Protein AF-A0A0B5FJD7-F1 (afdb_monomer)

Organism: NCBI:txid483547

Secondary structure (DSSP, 8-state):
-THHHHHHHHHHHHHHHHHHHHTT--HHHHHHHHHHTTS--TT---S-----TTS----HHHHHHHHHHHTTT-EE-TTT--EE-PEEEE--HHHHHHHHHHHHHHHHS--GGG-EEHHHH-TT---GGGGGGGTTTSEEE--BTTBS--SSEEEE-HHHHHHHTTS--EESEEEEETTEEEEE-S-EE-HHHHHTTSS-HHHHTT---S----

Sequence (214 aa):
MERNQQQSVEELAERMRRFMQTRGWSKEQALQFLMGAGIATPGGELAPEYRCDRGESISVEQARSQLAAAMDRGTQCPCCDQFVKRYRRKLNSGLAALLVRVYSEVSVRDSEGGWLHIRDAVKDLTGTDYAILRHFGLLEPYQQGGRRGGAGLWRLTEKGTLFVEGKTSVPEAVYLLNNKVHGYSPQTISIQEALGNAFDWDELMGRSLLGKAC

Solvent-accessible surface area (backbone atoms only — not comparable to full-atom values): 12735 Å² total; per-residue (Å²): 126,69,70,67,61,56,53,55,52,54,54,52,52,52,52,50,51,54,54,34,60,77,68,72,51,51,75,67,54,50,51,52,50,36,39,75,70,69,76,47,61,98,79,75,69,70,74,81,80,70,77,22,89,80,80,58,87,65,53,71,67,57,47,50,53,54,44,68,77,34,20,74,83,45,38,63,36,85,55,75,62,48,80,40,54,41,43,80,46,66,63,40,33,68,58,43,50,50,51,43,39,45,50,52,53,50,73,72,43,94,40,81,90,48,57,37,52,49,65,78,65,34,79,85,59,92,63,79,62,67,68,53,39,40,80,77,49,29,33,44,72,42,69,56,94,90,38,96,66,36,90,54,31,32,28,71,32,71,62,24,52,37,24,68,73,60,75,40,68,44,56,39,25,40,30,32,42,95,91,37,82,77,48,64,44,92,52,66,36,40,46,66,68,28,24,48,92,83,50,60,66,48,59,71,70,67,67,67,80,79,82,85,77,128

Foldseek 3Di:
DVVVVVVVVVVVVVVLVVVCVVVVHDPVRSVVVCVVVVNDDPPPDDDPQLDAPPRDRDDPVRQVVVCVVCQCVWDQRRRDRDIHHWDKAFLALVLLLLLLLLVLVLVVDPDVVQKDQSCVSCVPDPDPCNVVVVQQVQKDQDDDPNDSDRPSIMGGDPVNNCQLVQNDWTARIFIDTPNHTPDGHPDIDGSCVRNDPVDDSCVSNVNPPDDPDD

Nearest PDB structures (foldseek):
  5x3t-assembly1_C  TM=4.225E-01  e=4.664E+00  Mycobacterium tuberculosis H37Rv
  4i98-assembly1_B  TM=3.063E-01  e=2.727E+00  Streptococcus pneumoniae P1031
  7kym-assembly1_B-2  TM=3.326E-01  e=2.894E+00  Bradyrhizobium japonicum

Structure (mmCIF, N/CA/C/O backbone):
data_AF-A0A0B5FJD7-F1
#
_entry.id   AF-A0A0B5FJD7-F1
#
loop_
_atom_site.group_PDB
_atom_site.id
_atom_site.type_symbol
_atom_site.label_atom_id
_atom_site.label_alt_id
_atom_site.label_comp_id
_atom_site.label_asym_id
_atom_site.label_entity_id
_atom_site.label_seq_id
_atom_site.pdbx_PDB_ins_code
_atom_site.Cartn_x
_atom_site.Cartn_y
_atom_site.Cartn_z
_atom_site.occupancy
_atom_site.B_iso_or_equiv
_atom_site.auth_seq_id
_atom_site.auth_comp_id
_atom_site.auth_asym_id
_atom_site.auth_atom_id
_atom_site.pdbx_PDB_model_num
ATOM 1 N N . MET A 1 1 ? -4.159 7.919 -34.624 1.00 48.31 1 MET A N 1
ATOM 2 C CA . MET A 1 1 ? -3.595 8.252 -33.295 1.00 48.31 1 MET A CA 1
ATOM 3 C C . MET A 1 1 ? -2.352 9.148 -33.373 1.00 48.31 1 MET A C 1
ATOM 5 O O . MET A 1 1 ? -1.983 9.700 -32.350 1.00 48.31 1 MET A O 1
ATOM 9 N N . GLU A 1 2 ? -1.775 9.403 -34.555 1.00 44.47 2 GLU A N 1
ATOM 10 C CA . GLU A 1 2 ? -0.570 10.246 -34.729 1.00 44.47 2 GLU A CA 1
ATOM 11 C C . GLU A 1 2 ? -0.798 11.757 -34.526 1.00 44.47 2 GLU A C 1
ATOM 13 O O . GLU A 1 2 ? 0.106 12.472 -34.109 1.00 44.47 2 GLU A O 1
ATOM 18 N N . ARG A 1 3 ? -2.028 12.259 -34.720 1.00 42.56 3 ARG A N 1
ATOM 19 C CA . ARG A 1 3 ? -2.333 13.701 -34.589 1.00 42.56 3 ARG A CA 1
ATOM 20 C C . ARG A 1 3 ? -2.134 14.259 -33.174 1.00 42.56 3 ARG A C 1
ATOM 22 O O . ARG A 1 3 ? -1.907 15.453 -33.032 1.00 42.56 3 ARG A O 1
ATOM 29 N N . ASN A 1 4 ? -2.192 13.409 -32.147 1.00 49.09 4 ASN A N 1
ATOM 30 C CA . ASN A 1 4 ? -2.149 13.848 -30.749 1.00 49.09 4 ASN A CA 1
ATOM 31 C C . ASN A 1 4 ? -0.713 14.124 -30.252 1.00 49.09 4 ASN A C 1
ATOM 33 O O . ASN A 1 4 ? -0.523 14.907 -29.330 1.00 49.09 4 ASN A O 1
ATOM 37 N N . GLN A 1 5 ? 0.306 13.515 -30.876 1.00 48.06 5 GLN A N 1
ATOM 38 C CA . GLN A 1 5 ? 1.716 13.811 -30.575 1.00 48.06 5 GLN A CA 1
ATOM 39 C C . GLN A 1 5 ? 2.219 15.050 -31.323 1.00 48.06 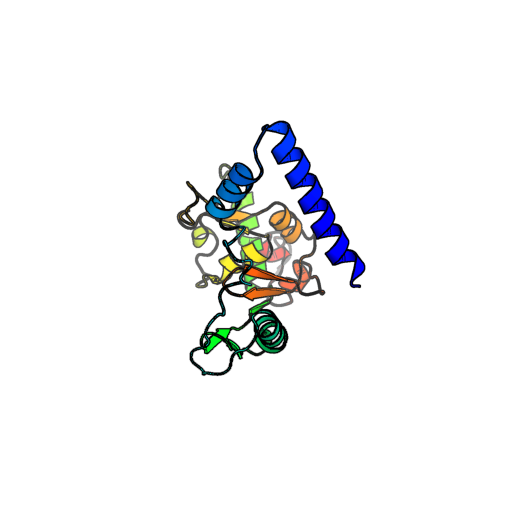5 GLN A C 1
ATOM 41 O O . GLN A 1 5 ? 2.996 15.818 -30.763 1.00 48.06 5 GLN A O 1
ATOM 46 N N . GLN A 1 6 ? 1.747 15.294 -32.552 1.00 49.12 6 GLN A N 1
ATOM 47 C CA . GLN A 1 6 ? 2.128 16.492 -33.312 1.00 49.12 6 GLN A CA 1
ATOM 48 C C . GLN A 1 6 ? 1.660 17.783 -32.615 1.00 49.12 6 GLN A C 1
ATOM 50 O O . GLN A 1 6 ? 2.428 18.737 -32.501 1.00 49.12 6 GLN A O 1
ATOM 55 N N . GLN A 1 7 ? 0.427 17.783 -32.087 1.00 54.25 7 GLN A N 1
ATOM 56 C CA . GLN A 1 7 ? -0.159 18.945 -31.408 1.00 54.25 7 GLN A CA 1
ATOM 57 C C . GLN A 1 7 ? 0.612 19.340 -30.138 1.00 54.25 7 GLN A C 1
ATOM 59 O O . GLN A 1 7 ? 0.810 20.528 -29.894 1.00 54.25 7 GLN A O 1
ATOM 64 N N . SER A 1 8 ? 1.153 18.379 -29.374 1.00 65.81 8 SER A N 1
ATOM 65 C CA . SER A 1 8 ? 1.900 18.711 -28.151 1.00 65.81 8 SER A CA 1
ATOM 66 C C . SER A 1 8 ? 3.254 19.368 -28.433 1.00 65.81 8 SER A C 1
ATOM 68 O O . SER A 1 8 ? 3.762 20.117 -27.601 1.00 65.81 8 SER A O 1
ATOM 70 N N . VAL A 1 9 ? 3.868 19.078 -29.585 1.00 64.00 9 VAL A N 1
ATOM 71 C CA . VAL A 1 9 ? 5.172 19.641 -29.970 1.00 64.00 9 VAL A CA 1
ATOM 72 C C . VAL A 1 9 ? 5.016 21.087 -30.442 1.00 64.00 9 VAL A C 1
ATOM 74 O O . VAL A 1 9 ? 5.799 21.948 -30.037 1.00 64.00 9 VAL A O 1
ATOM 77 N N . GLU A 1 10 ? 3.982 21.382 -31.233 1.00 65.75 10 GLU A N 1
ATOM 78 C CA . GLU A 1 10 ? 3.681 22.751 -31.671 1.00 65.75 10 GLU A CA 1
ATOM 79 C C . GLU A 1 10 ? 3.301 23.662 -30.498 1.00 65.75 10 GLU A C 1
ATOM 81 O O . GLU A 1 10 ? 3.800 24.786 -30.407 1.00 65.75 10 GLU A O 1
ATOM 86 N N . GLU A 1 11 ? 2.505 23.167 -29.547 1.00 73.31 11 GLU A N 1
ATOM 87 C CA . GLU A 1 11 ? 2.148 23.910 -28.333 1.00 73.31 11 GLU A CA 1
ATOM 88 C C . GLU A 1 11 ? 3.369 24.222 -27.456 1.00 73.31 11 GLU A C 1
ATOM 90 O O . GLU A 1 11 ? 3.496 25.329 -26.919 1.00 73.31 11 GLU A O 1
ATOM 95 N N . LEU A 1 12 ? 4.303 23.273 -27.329 1.00 69.44 12 LEU A N 1
ATOM 96 C CA . LEU A 1 12 ? 5.551 23.484 -26.595 1.00 69.44 12 LEU A CA 1
ATOM 97 C C . LEU A 1 12 ? 6.432 24.532 -27.294 1.00 69.44 12 LEU A C 1
ATOM 99 O O . LEU A 1 12 ? 6.967 25.432 -26.639 1.00 69.44 12 LEU A O 1
ATOM 103 N N . ALA A 1 13 ? 6.529 24.458 -28.625 1.00 73.12 13 ALA A N 1
ATOM 104 C CA . ALA A 1 13 ? 7.280 25.409 -29.438 1.00 73.12 13 ALA A CA 1
ATOM 105 C C . ALA A 1 13 ? 6.689 26.829 -29.362 1.00 73.12 13 ALA A C 1
ATOM 107 O O . ALA A 1 13 ? 7.436 27.806 -29.287 1.00 73.12 13 ALA A O 1
ATOM 108 N N . GLU A 1 14 ? 5.361 26.963 -29.336 1.00 78.50 14 GLU A N 1
ATOM 109 C CA . GLU A 1 14 ? 4.667 28.247 -29.184 1.00 78.50 14 GLU A CA 1
ATOM 110 C C . GLU A 1 14 ? 4.884 28.846 -27.782 1.00 78.50 14 GLU A C 1
ATOM 112 O O . GLU A 1 14 ? 5.179 30.037 -27.641 1.00 78.50 14 GLU A O 1
ATOM 117 N N . ARG A 1 15 ? 4.826 28.016 -26.728 1.00 77.81 15 ARG A N 1
ATOM 118 C CA . ARG A 1 15 ? 5.123 28.443 -25.348 1.00 77.81 15 ARG A CA 1
ATOM 119 C C . ARG A 1 15 ? 6.564 28.920 -25.196 1.00 77.81 15 ARG A C 1
ATOM 121 O O . ARG A 1 15 ? 6.791 29.957 -24.571 1.00 77.81 15 ARG A O 1
ATOM 128 N N . MET A 1 16 ? 7.523 28.212 -25.790 1.00 72.25 16 MET A N 1
ATOM 129 C CA . MET A 1 16 ? 8.929 28.625 -25.791 1.00 72.25 16 MET A CA 1
ATOM 130 C C . MET A 1 16 ? 9.142 29.921 -26.578 1.00 72.25 16 MET A C 1
ATOM 132 O O . MET A 1 16 ? 9.835 30.808 -26.083 1.00 72.25 16 MET A O 1
ATOM 136 N N . ARG A 1 17 ? 8.484 30.099 -27.733 1.00 79.62 17 ARG A N 1
ATOM 137 C CA . ARG A 1 17 ? 8.543 31.360 -28.496 1.00 79.62 17 ARG A CA 1
ATOM 138 C C . ARG A 1 17 ? 8.036 32.554 -27.682 1.00 79.62 17 ARG A C 1
ATOM 140 O O . ARG A 1 17 ? 8.722 33.574 -27.619 1.00 79.62 17 ARG A O 1
ATOM 147 N N . ARG A 1 18 ? 6.900 32.421 -26.987 1.00 82.38 18 ARG A N 1
ATOM 148 C CA . ARG A 1 18 ? 6.373 33.483 -26.103 1.00 82.38 18 ARG A CA 1
ATOM 149 C C . ARG A 1 18 ? 7.292 33.780 -24.919 1.00 82.38 18 ARG A C 1
ATOM 151 O O . ARG A 1 18 ? 7.487 34.946 -24.574 1.00 82.38 18 ARG A O 1
ATOM 158 N N . PHE A 1 19 ? 7.871 32.744 -24.312 1.00 77.38 19 PHE A N 1
ATOM 159 C CA . PHE A 1 19 ? 8.824 32.889 -23.209 1.00 77.38 19 PHE A CA 1
ATOM 160 C C . PHE A 1 19 ? 10.102 33.628 -23.643 1.00 77.38 19 PHE A C 1
ATOM 162 O O . PHE A 1 19 ? 10.580 34.510 -22.934 1.00 77.38 19 PHE A O 1
ATOM 169 N N . MET A 1 20 ? 10.618 33.329 -24.838 1.00 81.69 20 MET A N 1
ATOM 170 C CA . MET A 1 20 ? 11.778 34.028 -25.401 1.00 81.69 20 MET A CA 1
ATOM 171 C C . MET A 1 20 ? 11.478 35.501 -25.710 1.00 81.69 20 MET A C 1
ATOM 173 O O . MET A 1 20 ? 12.290 36.365 -25.382 1.00 81.69 20 MET A O 1
ATOM 177 N N . GLN A 1 21 ? 10.304 35.802 -26.279 1.00 78.88 21 GLN A N 1
ATOM 178 C CA . GLN A 1 21 ? 9.895 37.178 -26.596 1.00 78.88 21 GLN A CA 1
ATOM 179 C C . GLN A 1 21 ? 9.729 38.048 -25.347 1.00 78.88 21 GLN A C 1
ATOM 181 O O . GLN A 1 21 ? 10.198 39.181 -25.323 1.00 78.88 21 GLN A O 1
ATOM 186 N N . THR A 1 22 ? 9.113 37.517 -24.288 1.00 83.56 22 THR A N 1
ATOM 187 C CA . THR A 1 22 ? 8.910 38.261 -23.030 1.00 83.56 22 THR A CA 1
ATOM 188 C C . THR A 1 22 ? 10.213 38.592 -22.311 1.00 83.56 22 THR A C 1
ATOM 190 O O . THR A 1 22 ? 10.276 39.589 -21.597 1.00 83.56 22 THR A O 1
ATOM 193 N N . ARG A 1 23 ? 11.263 37.789 -22.503 1.00 81.00 23 ARG A N 1
ATOM 194 C CA . ARG A 1 23 ? 12.581 38.032 -21.901 1.00 81.00 23 ARG A CA 1
ATOM 195 C C . ARG A 1 23 ? 13.566 38.762 -22.813 1.00 81.00 23 ARG A C 1
ATOM 197 O O . ARG A 1 23 ? 14.684 39.023 -22.379 1.00 81.00 23 ARG A O 1
ATOM 204 N N . GLY A 1 24 ? 13.171 39.088 -24.046 1.00 85.81 24 GLY A N 1
ATOM 205 C CA . GLY A 1 24 ? 14.043 39.737 -25.029 1.00 85.81 24 GLY A CA 1
ATOM 206 C C . GLY A 1 24 ? 15.265 38.895 -25.405 1.00 85.81 24 GLY A C 1
ATOM 207 O O . GLY A 1 24 ? 16.313 39.448 -25.724 1.00 85.81 24 GLY A O 1
ATOM 208 N N . TRP A 1 25 ? 15.163 37.567 -25.311 1.00 82.06 25 TRP A N 1
ATOM 209 C CA . TRP A 1 25 ? 16.297 36.671 -25.534 1.00 82.06 25 TRP A CA 1
ATOM 210 C C . TRP A 1 25 ? 16.578 36.473 -27.021 1.00 82.06 25 TRP A C 1
ATOM 212 O O . TRP A 1 25 ? 15.664 36.203 -27.806 1.00 82.06 25 TRP A O 1
ATOM 222 N N . SER A 1 26 ? 17.857 36.538 -27.398 1.00 80.44 26 SER A N 1
ATOM 223 C CA . SER A 1 26 ? 18.301 36.123 -28.730 1.00 80.44 26 SER A CA 1
ATOM 224 C C . SER A 1 26 ? 18.185 34.600 -28.896 1.00 80.44 26 SER A C 1
ATOM 226 O O . SER A 1 26 ? 18.067 33.850 -27.917 1.00 80.44 26 SER A O 1
ATOM 228 N N . LYS A 1 27 ? 18.224 34.113 -30.144 1.00 74.62 27 LYS A N 1
ATOM 229 C CA . LYS A 1 27 ? 18.195 32.666 -30.426 1.00 74.62 27 LYS A CA 1
ATOM 230 C C . LYS A 1 27 ? 19.344 31.934 -29.730 1.00 74.62 27 LYS A C 1
ATOM 232 O O . LYS A 1 27 ? 19.140 30.847 -29.198 1.00 74.62 27 LYS A O 1
ATOM 237 N N . GLU A 1 28 ? 20.517 32.552 -29.684 1.00 73.25 28 GLU A N 1
ATOM 238 C CA . GLU A 1 28 ? 21.739 32.013 -29.087 1.00 73.25 28 GLU A CA 1
ATOM 239 C C . GLU A 1 28 ? 21.613 31.896 -27.561 1.00 73.25 28 GLU A C 1
ATOM 241 O O . GLU A 1 28 ? 21.999 30.879 -26.986 1.00 73.25 28 GLU A O 1
ATOM 246 N N . GLN A 1 29 ? 21.001 32.888 -26.905 1.0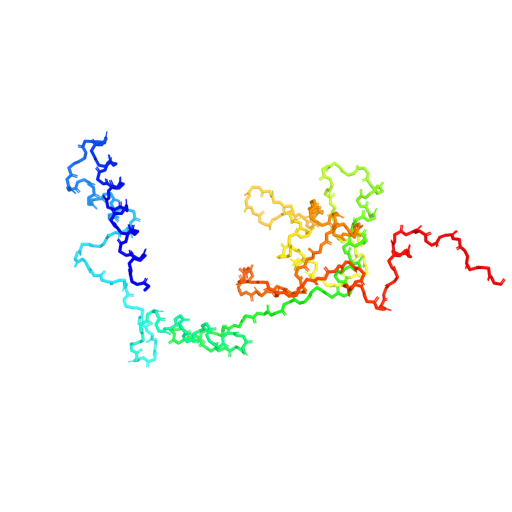0 78.38 29 GLN A N 1
ATOM 247 C CA . GLN A 1 29 ? 20.763 32.875 -25.456 1.00 78.38 29 GLN A CA 1
ATOM 248 C C . GLN A 1 29 ? 19.755 31.794 -25.048 1.00 78.38 29 GLN A C 1
ATOM 250 O O . GLN A 1 29 ? 19.949 31.100 -24.049 1.00 78.38 29 GLN A O 1
ATOM 255 N N . ALA A 1 30 ? 18.695 31.602 -25.836 1.00 74.44 30 ALA A N 1
ATOM 256 C CA . ALA A 1 30 ? 17.740 30.527 -25.588 1.00 74.44 30 ALA A CA 1
ATOM 257 C C . ALA A 1 30 ? 18.353 29.141 -25.810 1.00 74.44 30 ALA A C 1
ATOM 259 O O . ALA A 1 30 ? 18.112 28.235 -25.015 1.00 74.44 30 ALA A O 1
ATOM 260 N N . LEU A 1 31 ? 19.188 28.984 -26.841 1.00 66.50 31 LEU A N 1
ATOM 261 C CA . LEU A 1 31 ? 19.961 27.763 -27.068 1.00 66.50 31 LEU A CA 1
ATOM 262 C C . LEU A 1 31 ? 20.876 27.454 -25.879 1.00 66.50 31 LEU A C 1
ATOM 264 O O . LEU A 1 31 ? 20.851 26.333 -25.377 1.00 66.50 31 LEU A O 1
ATOM 268 N N . GLN A 1 32 ? 21.620 28.439 -25.368 1.00 74.00 32 GLN A N 1
ATOM 269 C CA . GLN A 1 32 ? 22.451 28.259 -24.172 1.00 74.00 32 GLN A CA 1
ATOM 270 C C . GLN A 1 32 ? 21.640 27.865 -22.936 1.00 74.00 32 GLN A C 1
ATOM 272 O O . GLN A 1 32 ? 22.055 26.975 -22.196 1.00 74.00 32 GLN A O 1
ATOM 277 N N . PHE A 1 33 ? 20.472 28.474 -22.723 1.00 76.50 33 PHE A N 1
ATOM 278 C CA . PHE A 1 33 ? 19.599 28.125 -21.604 1.00 76.50 33 PHE A CA 1
ATOM 279 C C . PHE A 1 33 ? 19.080 26.684 -21.701 1.00 76.50 33 PHE A C 1
ATOM 281 O O . PHE A 1 33 ? 1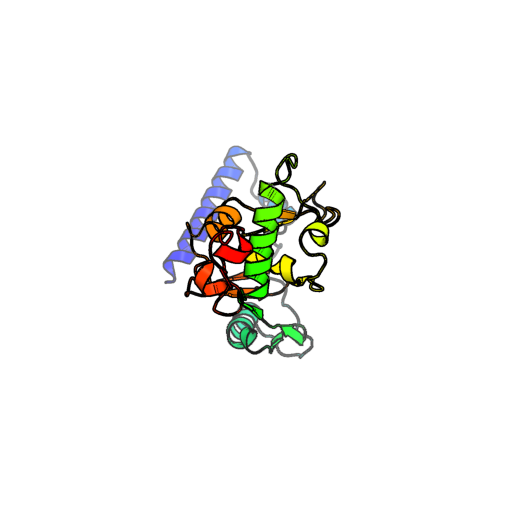9.113 25.947 -20.719 1.00 76.50 33 PHE A O 1
ATOM 288 N N . LEU A 1 34 ? 18.636 26.261 -22.886 1.00 67.75 34 LEU A N 1
ATOM 289 C CA . LEU A 1 34 ? 18.135 24.902 -23.109 1.00 67.75 34 LEU A CA 1
ATOM 290 C C . LEU A 1 34 ? 19.242 23.852 -22.992 1.00 67.75 34 LEU A C 1
ATOM 292 O O . LEU A 1 34 ? 18.996 22.779 -22.442 1.00 67.75 34 LEU A O 1
ATOM 296 N N . MET A 1 35 ? 20.455 24.171 -23.451 1.00 68.81 35 MET A N 1
ATOM 297 C CA . MET A 1 35 ? 21.636 23.329 -23.247 1.00 68.81 35 MET A CA 1
ATOM 298 C C . MET A 1 35 ? 22.002 23.237 -21.758 1.00 68.81 35 MET A C 1
ATOM 300 O O . MET A 1 35 ? 22.218 22.140 -21.252 1.00 68.81 35 MET A O 1
ATOM 304 N N . GLY A 1 36 ? 21.985 24.355 -21.023 1.00 67.00 36 GLY A N 1
ATOM 305 C CA . GLY A 1 36 ? 22.226 24.376 -19.574 1.00 67.00 36 GLY A CA 1
ATOM 306 C C . GLY A 1 36 ? 21.158 23.637 -18.758 1.00 67.00 36 GLY A C 1
ATOM 307 O O . GLY A 1 36 ? 21.460 23.070 -17.712 1.00 67.00 36 GLY A O 1
ATOM 308 N N . ALA A 1 37 ? 19.922 23.592 -19.257 1.00 69.31 37 ALA A N 1
ATOM 309 C CA . ALA A 1 37 ? 18.828 22.815 -18.679 1.00 69.31 37 ALA A CA 1
ATOM 310 C C . ALA A 1 37 ? 18.840 21.327 -19.093 1.00 69.31 37 ALA A C 1
ATOM 312 O O . ALA A 1 37 ? 17.983 20.570 -18.639 1.00 69.31 37 ALA A O 1
ATOM 313 N N . GLY A 1 38 ? 19.775 20.901 -19.955 1.00 60.66 38 GLY A N 1
ATOM 314 C CA . GLY A 1 38 ? 19.876 19.523 -20.451 1.00 60.66 38 GLY A CA 1
ATOM 315 C C . GLY A 1 38 ? 18.747 19.104 -21.401 1.00 60.66 38 GLY A C 1
ATOM 316 O O . GLY A 1 38 ? 18.499 17.913 -21.564 1.00 60.66 38 GLY A O 1
ATOM 317 N N . ILE A 1 39 ? 18.038 20.067 -22.002 1.00 59.09 39 ILE A N 1
ATOM 318 C CA . ILE A 1 39 ? 16.879 19.830 -22.884 1.00 59.09 39 ILE A CA 1
ATOM 319 C C . ILE A 1 39 ? 17.313 19.680 -24.352 1.00 59.09 39 ILE A C 1
ATOM 321 O O . ILE A 1 39 ? 16.620 19.033 -25.133 1.00 59.09 39 ILE A O 1
ATOM 325 N N . ALA A 1 40 ? 18.460 20.247 -24.736 1.00 50.44 40 ALA A N 1
ATOM 326 C CA . ALA A 1 40 ? 19.010 20.150 -26.087 1.00 50.44 40 ALA A CA 1
ATOM 327 C C . ALA A 1 40 ? 20.515 19.854 -26.052 1.00 50.44 40 ALA A C 1
ATOM 329 O O . ALA A 1 40 ? 21.239 20.423 -25.236 1.00 50.44 40 ALA A O 1
ATOM 330 N N . THR A 1 41 ? 20.990 19.004 -26.962 1.00 51.53 41 THR A N 1
ATOM 331 C CA . THR A 1 41 ? 22.415 18.789 -27.250 1.00 51.53 41 THR A CA 1
ATOM 332 C C . THR A 1 41 ? 22.790 19.508 -28.554 1.00 51.53 41 THR A C 1
ATOM 334 O O . THR A 1 41 ? 21.986 19.545 -29.494 1.00 51.53 41 THR A O 1
ATOM 337 N N . PRO A 1 42 ? 23.991 20.109 -28.649 1.00 42.28 42 PRO A N 1
ATOM 338 C CA . PRO A 1 42 ? 24.459 20.681 -29.903 1.00 42.28 42 PRO A CA 1
ATOM 339 C C . PRO A 1 42 ? 24.698 19.538 -30.896 1.00 42.28 42 PRO A C 1
ATOM 341 O O . PRO A 1 42 ? 25.603 18.736 -30.706 1.00 42.28 42 PRO A O 1
ATOM 344 N N . GLY A 1 43 ? 23.853 19.449 -31.927 1.00 55.22 43 GLY A N 1
ATOM 345 C CA . GLY A 1 43 ? 23.938 18.421 -32.972 1.00 55.22 43 GLY A CA 1
ATOM 346 C C . GLY A 1 43 ? 22.635 17.675 -33.261 1.00 55.22 43 GLY A C 1
ATOM 347 O O . GLY A 1 43 ? 22.563 16.978 -34.265 1.00 55.22 43 GLY A O 1
ATOM 348 N N . GLY A 1 44 ? 21.589 17.829 -32.437 1.00 49.88 44 GLY A N 1
ATOM 349 C CA . GLY A 1 44 ? 20.342 17.078 -32.643 1.00 49.88 44 GLY A CA 1
ATOM 350 C C . GLY A 1 44 ? 20.524 15.564 -32.490 1.00 49.88 44 GLY A C 1
ATOM 351 O O . GLY A 1 44 ? 19.730 14.794 -33.026 1.00 49.88 44 GLY A O 1
ATOM 352 N N . GLU A 1 45 ? 21.570 15.138 -31.777 1.00 42.38 45 GLU A N 1
ATOM 353 C CA . GLU A 1 45 ? 21.783 13.735 -31.454 1.00 42.38 45 GLU A CA 1
ATOM 354 C C . GLU A 1 45 ? 20.631 13.254 -30.572 1.00 42.38 45 GLU A C 1
ATOM 356 O O . GLU A 1 45 ? 20.410 13.738 -29.456 1.00 42.38 45 GLU A O 1
ATOM 361 N N . LEU A 1 46 ? 19.869 12.313 -31.133 1.00 44.97 46 LEU A N 1
ATOM 362 C CA . LEU A 1 46 ? 18.903 11.490 -30.423 1.00 44.97 46 LEU A CA 1
ATOM 363 C C . LEU A 1 46 ? 19.567 10.931 -29.159 1.00 44.97 46 LEU A C 1
ATOM 365 O O . LEU A 1 46 ? 20.758 10.630 -29.164 1.00 44.97 46 LEU A O 1
ATOM 369 N N . ALA A 1 47 ? 18.773 10.850 -28.087 1.00 43.41 47 ALA A N 1
ATOM 370 C CA . ALA A 1 47 ? 19.151 10.432 -26.736 1.00 43.41 47 ALA A CA 1
ATOM 371 C C . ALA A 1 47 ? 20.303 9.407 -26.699 1.00 43.41 47 ALA A C 1
ATOM 373 O O . ALA A 1 47 ? 20.292 8.491 -27.522 1.00 43.41 47 ALA A O 1
ATOM 374 N N . PRO A 1 48 ? 21.236 9.512 -25.724 1.00 48.72 48 PRO A N 1
ATOM 375 C CA . PRO A 1 48 ? 22.434 8.680 -25.664 1.00 48.72 48 PRO A CA 1
ATOM 376 C C . PRO A 1 48 ? 22.067 7.225 -25.921 1.00 48.72 48 PRO A C 1
ATOM 378 O O . PRO A 1 48 ? 21.213 6.671 -25.222 1.00 48.72 48 PRO A O 1
ATOM 381 N N . GLU A 1 49 ? 22.675 6.637 -26.952 1.00 44.34 49 GLU A N 1
ATOM 382 C CA . GLU A 1 49 ? 22.533 5.218 -27.233 1.00 44.34 49 GLU A CA 1
ATOM 383 C C . GLU A 1 49 ? 22.934 4.466 -25.964 1.00 44.34 49 GLU A C 1
ATOM 385 O O . GLU A 1 49 ? 24.106 4.417 -25.580 1.00 44.34 49 GLU A O 1
ATOM 390 N N . TYR A 1 50 ? 21.938 3.934 -25.256 1.00 49.34 50 TYR A N 1
ATOM 391 C CA . TYR A 1 50 ? 22.174 3.077 -24.110 1.00 49.34 50 TYR A CA 1
ATOM 392 C C . TYR A 1 50 ? 22.826 1.811 -24.647 1.00 49.34 50 TYR A C 1
ATOM 394 O O . TYR A 1 50 ? 22.158 0.928 -25.183 1.00 49.34 50 TYR A O 1
ATOM 402 N N . ARG A 1 51 ? 24.153 1.752 -24.540 1.00 46.69 51 ARG A N 1
ATOM 403 C CA . ARG A 1 51 ? 24.928 0.581 -24.921 1.00 46.69 51 ARG A CA 1
ATOM 404 C C . ARG A 1 51 ? 24.591 -0.528 -23.926 1.00 46.69 51 ARG A C 1
ATOM 406 O O . ARG A 1 51 ? 24.987 -0.473 -22.767 1.00 46.69 51 ARG A O 1
ATOM 413 N N . CYS A 1 52 ? 23.777 -1.482 -24.363 1.00 48.28 52 CYS A N 1
ATOM 414 C CA . CYS A 1 52 ? 23.566 -2.722 -23.637 1.00 48.28 52 CYS A CA 1
ATOM 415 C C . CYS A 1 52 ? 24.868 -3.534 -23.676 1.00 48.28 52 CYS A C 1
ATOM 417 O O . CYS A 1 52 ? 25.446 -3.702 -24.750 1.00 48.28 52 CYS A O 1
ATOM 419 N N . ASP A 1 53 ? 25.297 -4.081 -22.536 1.00 55.59 53 ASP A N 1
ATOM 420 C CA . ASP A 1 53 ? 26.486 -4.948 -22.432 1.00 55.59 53 ASP A CA 1
ATOM 421 C C . ASP A 1 53 ? 26.408 -6.218 -23.310 1.00 55.59 53 ASP A C 1
ATOM 423 O O . ASP A 1 53 ? 27.406 -6.910 -23.495 1.00 55.59 53 ASP A O 1
ATOM 427 N N . ARG A 1 54 ? 25.245 -6.522 -23.906 1.00 56.50 54 ARG A N 1
ATOM 428 C CA . ARG A 1 54 ? 25.011 -7.721 -24.730 1.00 56.50 54 ARG A CA 1
ATOM 429 C C . ARG A 1 54 ? 25.329 -7.556 -26.221 1.00 56.50 54 ARG A C 1
ATOM 431 O O . ARG A 1 54 ? 25.102 -8.488 -26.983 1.00 56.50 54 ARG A O 1
ATOM 438 N N . GLY A 1 55 ? 25.850 -6.408 -26.658 1.00 58.41 55 GLY A N 1
ATOM 439 C CA . GLY A 1 55 ? 26.338 -6.225 -28.036 1.00 58.41 55 GLY A CA 1
ATOM 440 C C . GLY A 1 55 ? 25.260 -6.117 -29.128 1.00 58.41 55 GLY A C 1
ATOM 441 O O . GLY A 1 55 ? 25.602 -5.849 -30.276 1.00 58.41 55 GLY A O 1
ATOM 442 N N . GLU A 1 56 ? 23.974 -6.245 -28.785 1.00 63.59 56 GLU A N 1
ATOM 443 C CA . GLU A 1 56 ? 22.837 -5.915 -29.653 1.00 63.59 56 GLU A CA 1
ATOM 444 C C . GLU A 1 56 ? 22.229 -4.568 -29.240 1.00 63.59 56 GLU A C 1
ATOM 446 O O . GLU A 1 56 ? 21.853 -4.354 -28.083 1.00 63.59 56 GLU A O 1
ATOM 451 N N . SER A 1 57 ? 22.124 -3.637 -30.190 1.00 71.38 57 SER A N 1
ATOM 452 C CA . SER A 1 57 ? 21.484 -2.342 -29.975 1.00 71.38 57 SER A CA 1
ATOM 453 C C . SER A 1 57 ? 19.962 -2.483 -30.066 1.00 71.38 57 SER A C 1
ATOM 455 O O . SER A 1 57 ? 19.372 -2.521 -31.142 1.00 71.38 57 SER A O 1
ATOM 457 N N . ILE A 1 58 ? 19.304 -2.553 -28.909 1.00 82.56 58 ILE A N 1
ATOM 458 C CA . ILE A 1 58 ? 17.851 -2.389 -28.798 1.00 82.56 58 ILE A CA 1
ATOM 459 C C . ILE A 1 58 ? 17.518 -0.918 -28.532 1.00 82.56 58 ILE A C 1
ATOM 461 O O . ILE A 1 58 ? 18.191 -0.257 -27.737 1.00 82.56 58 ILE A O 1
ATOM 465 N N . SER A 1 59 ? 16.462 -0.387 -29.152 1.00 88.88 59 SER A N 1
ATOM 466 C CA . SER A 1 59 ? 16.013 0.971 -28.833 1.00 88.88 59 SER A CA 1
ATOM 467 C C . SER A 1 59 ? 15.395 1.032 -27.430 1.00 88.88 59 SER A C 1
ATOM 469 O O . SER A 1 59 ? 14.810 0.065 -26.933 1.00 88.88 59 SER A O 1
ATOM 471 N N . VAL A 1 60 ? 15.459 2.198 -26.780 1.00 87.88 60 VAL A N 1
ATOM 472 C CA . VAL A 1 60 ? 14.834 2.409 -25.458 1.00 87.88 60 VAL A CA 1
ATOM 473 C C . VAL A 1 60 ? 13.328 2.119 -25.496 1.00 87.88 60 VAL A C 1
ATOM 475 O O . VAL A 1 60 ? 12.761 1.610 -24.529 1.00 87.88 60 VAL A O 1
ATOM 478 N N . GLU A 1 61 ? 12.667 2.424 -26.610 1.00 88.69 61 GLU A N 1
ATOM 479 C CA . GLU A 1 61 ? 11.243 2.153 -26.799 1.00 88.69 61 GLU A CA 1
ATOM 480 C C . GLU A 1 61 ? 10.950 0.651 -26.876 1.00 88.69 61 GLU A C 1
ATOM 482 O O . GLU A 1 61 ? 10.063 0.155 -26.177 1.00 88.69 61 GLU A O 1
ATOM 487 N N . GLN A 1 62 ? 11.746 -0.092 -27.649 1.00 88.12 62 GLN A N 1
ATOM 488 C CA . GLN A 1 62 ? 11.639 -1.548 -27.736 1.00 88.12 62 GLN A CA 1
ATOM 489 C C . GLN A 1 62 ? 11.898 -2.200 -26.372 1.00 88.12 62 GLN A C 1
ATOM 491 O O . GLN A 1 62 ? 11.114 -3.048 -25.942 1.00 88.12 62 GLN A O 1
ATOM 496 N N . ALA A 1 63 ? 12.928 -1.753 -25.647 1.00 89.69 63 ALA A N 1
ATOM 497 C CA . ALA A 1 63 ? 13.230 -2.234 -24.301 1.00 89.69 63 ALA A CA 1
ATOM 498 C C . ALA A 1 63 ? 12.067 -1.990 -23.323 1.00 89.69 63 ALA A C 1
ATOM 500 O O . ALA A 1 63 ? 11.690 -2.886 -22.565 1.00 89.69 63 ALA A O 1
ATOM 501 N N . ARG A 1 64 ? 11.446 -0.803 -23.361 1.00 90.31 64 ARG A N 1
ATOM 502 C CA . ARG A 1 64 ? 10.257 -0.487 -22.550 1.00 90.31 64 ARG A CA 1
ATOM 503 C C . ARG A 1 64 ? 9.076 -1.391 -22.887 1.00 90.31 64 ARG A C 1
ATOM 505 O O . ARG A 1 64 ? 8.427 -1.882 -21.966 1.00 90.31 64 ARG A O 1
ATOM 512 N N . SER A 1 65 ? 8.810 -1.617 -24.172 1.00 91.69 65 SER A N 1
ATOM 513 C CA . SER A 1 65 ? 7.720 -2.485 -24.631 1.00 91.69 65 SER A CA 1
ATOM 514 C C . SER A 1 65 ? 7.919 -3.935 -24.169 1.00 91.69 65 SER A C 1
ATOM 516 O O . SER A 1 65 ? 7.020 -4.527 -23.567 1.00 91.69 65 SER A O 1
ATOM 518 N N . GLN A 1 66 ? 9.134 -4.474 -24.332 1.00 91.00 66 GLN A N 1
ATOM 519 C CA . GLN A 1 66 ? 9.492 -5.815 -23.855 1.00 91.00 66 GLN A CA 1
ATOM 520 C C . GLN A 1 66 ? 9.326 -5.948 -22.336 1.00 91.00 66 GLN A C 1
ATOM 522 O O . GLN A 1 66 ? 8.707 -6.900 -21.854 1.00 91.00 66 GLN A O 1
ATOM 527 N N . LEU A 1 67 ? 9.829 -4.971 -21.574 1.00 92.38 67 LEU A N 1
ATOM 528 C CA . LEU A 1 67 ? 9.682 -4.948 -20.120 1.00 92.38 67 LEU A CA 1
ATOM 529 C C . LEU A 1 67 ? 8.211 -4.888 -19.699 1.00 92.38 67 LEU A C 1
ATOM 531 O O . LEU A 1 67 ? 7.798 -5.651 -18.826 1.00 92.38 67 LEU A O 1
ATOM 535 N N . ALA A 1 68 ? 7.409 -4.025 -20.325 1.00 90.69 68 ALA A N 1
ATOM 536 C CA . ALA A 1 68 ? 5.999 -3.868 -19.988 1.00 90.69 68 ALA A CA 1
ATOM 537 C C . ALA A 1 68 ? 5.201 -5.170 -20.177 1.00 90.69 68 ALA A C 1
ATOM 539 O O . ALA A 1 68 ? 4.352 -5.486 -19.344 1.00 90.69 68 ALA A O 1
ATOM 540 N N . ALA A 1 69 ? 5.509 -5.947 -21.219 1.00 90.88 69 ALA A N 1
ATOM 541 C CA . ALA A 1 69 ? 4.834 -7.208 -21.525 1.00 90.88 69 ALA A CA 1
ATOM 542 C C . ALA A 1 69 ? 5.211 -8.371 -20.582 1.00 90.88 69 ALA A C 1
ATOM 544 O O . ALA A 1 69 ? 4.439 -9.322 -20.434 1.00 90.88 69 ALA A O 1
ATOM 545 N N . ALA A 1 70 ? 6.392 -8.325 -19.953 1.00 92.62 70 ALA A N 1
ATOM 546 C CA . ALA A 1 70 ? 6.938 -9.449 -19.186 1.00 92.62 70 ALA A CA 1
ATOM 547 C C . ALA A 1 70 ? 7.102 -9.183 -17.677 1.00 92.62 70 ALA A C 1
ATOM 549 O O . ALA A 1 70 ? 7.217 -10.137 -16.900 1.00 92.62 70 ALA A O 1
ATOM 550 N N . MET A 1 71 ? 7.067 -7.923 -17.227 1.00 94.12 71 MET A N 1
ATOM 551 C CA . MET A 1 71 ? 7.376 -7.556 -15.835 1.00 94.12 71 MET A CA 1
ATOM 552 C C . MET A 1 71 ? 6.453 -8.187 -14.783 1.00 94.12 71 MET A C 1
ATOM 554 O O . MET A 1 71 ? 6.873 -8.328 -13.639 1.00 94.12 71 MET A O 1
ATOM 558 N N . ASP A 1 72 ? 5.233 -8.607 -15.127 1.00 92.81 72 ASP A N 1
ATOM 559 C CA . ASP A 1 72 ? 4.342 -9.296 -14.176 1.00 92.81 72 ASP A CA 1
ATOM 560 C C . ASP A 1 72 ? 4.830 -10.702 -13.811 1.00 92.81 72 ASP A C 1
ATOM 562 O O . ASP A 1 72 ? 4.727 -11.128 -12.658 1.00 92.81 72 ASP A O 1
ATOM 566 N N . ARG A 1 73 ? 5.410 -11.420 -14.779 1.00 93.12 73 ARG A N 1
ATOM 567 C CA . ARG A 1 73 ? 6.032 -12.733 -14.542 1.00 93.12 73 ARG A CA 1
ATOM 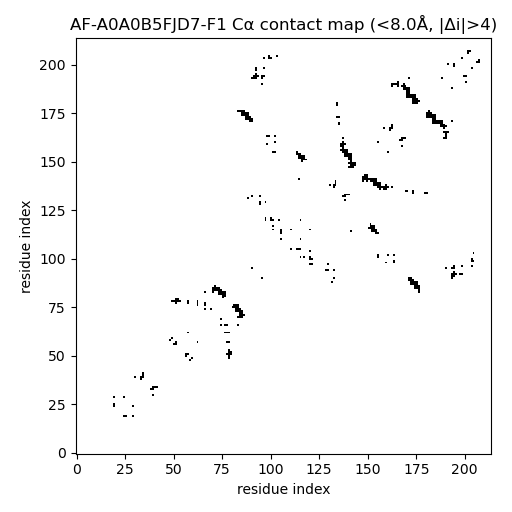568 C C . ARG A 1 73 ? 7.437 -12.586 -13.950 1.00 93.12 73 ARG A C 1
ATOM 570 O O . ARG A 1 73 ? 7.869 -13.433 -13.169 1.00 93.12 73 ARG A O 1
ATOM 577 N N . GLY A 1 74 ? 8.087 -11.461 -14.237 1.00 94.31 74 GLY A N 1
ATOM 578 C CA . GLY A 1 74 ? 9.486 -11.200 -13.929 1.00 94.31 74 GLY A CA 1
ATOM 579 C C . GLY A 1 74 ? 10.350 -11.467 -15.158 1.00 94.31 74 GLY A C 1
ATOM 580 O O . GLY A 1 74 ? 10.183 -12.483 -15.826 1.00 94.31 74 GLY A O 1
ATOM 581 N N . THR A 1 75 ? 11.253 -10.544 -15.470 1.00 94.38 75 THR A N 1
ATOM 582 C CA . THR A 1 75 ? 12.156 -10.628 -16.626 1.00 94.38 75 THR A CA 1
ATOM 583 C C . THR A 1 75 ? 13.482 -9.949 -16.307 1.00 94.38 75 THR A C 1
ATOM 585 O O . THR A 1 75 ? 13.555 -9.134 -15.389 1.00 94.38 75 THR A O 1
ATOM 588 N N . GLN A 1 76 ? 14.532 -10.252 -17.064 1.00 92.88 76 GLN A N 1
ATOM 589 C CA . GLN A 1 76 ? 15.752 -9.447 -17.052 1.00 92.88 76 GLN A CA 1
ATOM 590 C C . GLN A 1 76 ? 15.565 -8.212 -17.935 1.00 92.88 76 GLN A C 1
ATOM 592 O O . GLN A 1 76 ? 14.893 -8.264 -18.970 1.00 92.88 76 GLN A O 1
ATOM 597 N N . CYS A 1 77 ? 16.117 -7.086 -17.493 1.00 90.12 77 CYS A N 1
ATOM 598 C CA . CYS A 1 77 ? 16.154 -5.862 -18.273 1.00 90.12 77 CYS A CA 1
ATOM 599 C C . CYS A 1 77 ? 17.049 -6.068 -19.492 1.00 90.12 77 CYS A C 1
ATOM 601 O O . CYS A 1 77 ? 18.222 -6.380 -19.311 1.00 90.12 77 CYS A O 1
ATOM 603 N N . PRO A 1 78 ? 16.563 -5.826 -20.719 1.00 87.75 78 PRO A N 1
ATOM 604 C CA . PRO A 1 78 ? 17.366 -6.083 -21.898 1.00 87.75 78 PRO A CA 1
ATOM 605 C C . PRO A 1 78 ? 18.547 -5.123 -22.057 1.00 87.75 78 PRO A C 1
ATOM 607 O O . PRO A 1 78 ? 19.352 -5.365 -22.944 1.00 87.75 78 PRO A O 1
ATOM 610 N N . CYS A 1 79 ? 18.639 -4.060 -21.243 1.00 85.62 79 CYS A N 1
ATOM 611 C CA . CYS A 1 79 ? 19.706 -3.059 -21.286 1.00 85.62 79 CYS A CA 1
ATOM 612 C C . CYS A 1 79 ? 20.811 -3.295 -20.243 1.00 85.62 79 CYS A C 1
ATOM 614 O O . CYS A 1 79 ? 21.965 -3.000 -20.526 1.00 85.62 79 CYS A O 1
ATOM 616 N N . CYS A 1 80 ? 20.460 -3.772 -19.043 1.00 85.88 80 CYS A N 1
ATOM 617 C CA . CYS A 1 80 ? 21.378 -3.858 -17.895 1.00 85.88 80 CYS A CA 1
ATOM 618 C C . CYS A 1 80 ? 21.288 -5.176 -17.112 1.00 85.88 80 CYS A C 1
ATOM 620 O O . CYS A 1 80 ? 21.806 -5.260 -16.002 1.00 85.88 80 CYS A O 1
ATOM 622 N N . ASP A 1 81 ? 20.536 -6.155 -17.621 1.00 85.88 81 ASP A N 1
ATOM 623 C CA . ASP A 1 81 ? 20.311 -7.489 -17.046 1.00 85.88 81 ASP A CA 1
ATOM 624 C C . ASP A 1 81 ? 19.713 -7.531 -15.628 1.00 85.88 81 ASP A C 1
ATOM 626 O O . ASP A 1 81 ? 19.455 -8.601 -15.072 1.00 85.88 81 ASP A O 1
ATOM 630 N N . GLN A 1 82 ? 19.380 -6.372 -15.051 1.00 90.00 82 GLN A N 1
ATOM 631 C CA . GLN A 1 82 ? 18.703 -6.289 -13.765 1.00 90.00 82 GLN A CA 1
ATOM 632 C C . GLN A 1 82 ? 17.363 -7.032 -13.816 1.00 90.00 82 GLN A C 1
ATOM 634 O O . GLN A 1 82 ? 16.558 -6.834 -14.728 1.00 90.00 82 GLN A O 1
ATOM 639 N N . PHE A 1 83 ? 17.082 -7.844 -12.796 1.00 93.56 83 PHE A N 1
ATOM 640 C CA . PHE A 1 83 ? 15.784 -8.495 -12.658 1.00 93.56 83 PHE A CA 1
ATOM 641 C C . PHE A 1 83 ? 14.687 -7.468 -12.341 1.00 93.56 83 PHE A C 1
ATOM 643 O O . PHE A 1 83 ? 14.728 -6.769 -11.324 1.00 93.56 83 PHE A O 1
ATOM 650 N N . VAL A 1 84 ? 13.683 -7.396 -13.211 1.00 95.19 84 VAL A N 1
ATOM 651 C CA . VAL A 1 84 ? 12.528 -6.505 -13.111 1.00 95.19 84 VAL A CA 1
ATOM 652 C C . VAL A 1 84 ? 11.283 -7.349 -12.886 1.00 95.19 84 VAL A C 1
ATOM 654 O O . VAL A 1 84 ? 10.915 -8.174 -13.723 1.00 95.19 84 VAL A O 1
ATOM 657 N N . LYS A 1 85 ? 10.600 -7.108 -11.764 1.00 96.19 85 LYS A N 1
ATOM 658 C CA . LYS A 1 85 ? 9.313 -7.734 -11.458 1.00 96.19 85 LYS A CA 1
ATOM 659 C C . LYS A 1 85 ? 8.349 -6.740 -10.828 1.00 96.19 85 LYS A C 1
ATOM 661 O O . LYS A 1 85 ? 8.679 -6.082 -9.841 1.00 96.19 85 LYS A O 1
ATOM 666 N N . ARG A 1 86 ? 7.142 -6.667 -11.386 1.00 96.56 86 ARG A N 1
ATOM 667 C CA . ARG A 1 86 ? 6.014 -5.932 -10.822 1.00 96.56 86 ARG A CA 1
ATOM 668 C C . ARG A 1 86 ? 5.280 -6.844 -9.842 1.00 96.56 86 ARG A C 1
ATOM 670 O O . ARG A 1 86 ? 4.827 -7.929 -10.189 1.00 96.56 86 ARG A O 1
ATOM 677 N N . TYR A 1 87 ? 5.180 -6.410 -8.594 1.00 95.94 87 TYR A N 1
ATOM 678 C CA . TYR A 1 87 ? 4.564 -7.173 -7.518 1.00 95.94 87 TYR A CA 1
ATOM 679 C C . TYR A 1 87 ? 3.111 -6.757 -7.336 1.00 95.94 87 TYR A C 1
ATOM 681 O O . TYR A 1 87 ? 2.834 -5.611 -6.981 1.00 95.94 87 TYR A O 1
ATOM 689 N N . ARG A 1 88 ? 2.186 -7.705 -7.505 1.00 96.44 88 ARG A N 1
ATOM 690 C CA . ARG A 1 88 ? 0.797 -7.546 -7.070 1.00 96.44 88 ARG A CA 1
ATOM 691 C C . ARG A 1 88 ? 0.732 -7.719 -5.552 1.00 96.44 88 ARG A C 1
ATOM 693 O O . ARG A 1 88 ? 1.034 -8.795 -5.041 1.00 96.44 88 ARG A O 1
ATOM 700 N N . ARG A 1 89 ? 0.347 -6.674 -4.823 1.00 96.12 89 ARG A N 1
ATOM 701 C CA . ARG A 1 89 ? 0.138 -6.706 -3.369 1.00 96.12 89 ARG A CA 1
ATOM 702 C C . ARG A 1 89 ? -1.345 -6.537 -3.078 1.00 96.12 89 ARG A C 1
ATOM 704 O O . ARG A 1 89 ? -1.890 -5.461 -3.304 1.00 96.12 89 ARG A O 1
ATOM 711 N N . LYS A 1 90 ? -1.982 -7.617 -2.627 1.00 96.44 90 LYS A N 1
ATOM 712 C CA . LYS A 1 90 ? -3.395 -7.641 -2.233 1.00 96.44 90 LYS A CA 1
ATOM 713 C C . LYS A 1 90 ? -3.566 -7.039 -0.838 1.00 96.44 90 LYS A C 1
ATOM 715 O O . LYS A 1 90 ? -2.721 -7.264 0.028 1.00 96.44 90 LYS A O 1
ATOM 720 N N . LEU A 1 91 ? -4.661 -6.314 -0.627 1.00 96.00 91 LEU A N 1
ATOM 721 C CA . LEU A 1 91 ? -5.123 -5.948 0.704 1.00 96.00 91 LEU A CA 1
ATOM 722 C C . LEU A 1 91 ? -5.736 -7.198 1.347 1.00 96.00 91 LEU A C 1
ATOM 724 O O . LEU A 1 91 ? -6.816 -7.640 0.963 1.00 96.00 91 LEU A O 1
ATOM 728 N N . ASN A 1 92 ? -4.982 -7.833 2.240 1.00 92.94 92 ASN A N 1
ATOM 729 C CA . ASN A 1 92 ? -5.403 -9.051 2.926 1.00 92.94 92 ASN A CA 1
ATOM 730 C C . ASN A 1 92 ? -6.061 -8.735 4.279 1.00 92.94 92 ASN A C 1
ATOM 732 O O . ASN A 1 92 ? -6.017 -7.599 4.759 1.00 92.94 92 ASN A O 1
ATOM 736 N N . SER A 1 93 ? -6.619 -9.767 4.907 1.00 93.06 93 SER A N 1
ATOM 737 C CA . SER A 1 93 ? -7.316 -9.661 6.189 1.00 93.06 93 SER A CA 1
ATOM 738 C C . SER A 1 93 ? -6.426 -9.160 7.324 1.00 93.06 93 SER A C 1
ATOM 740 O O . SER A 1 93 ? -6.877 -8.363 8.137 1.00 93.06 93 SER A O 1
ATOM 742 N N . GLY A 1 94 ? -5.142 -9.531 7.342 1.00 90.62 94 GLY A N 1
ATOM 743 C CA . GLY A 1 94 ? -4.181 -9.026 8.327 1.00 90.62 94 GLY A CA 1
ATOM 744 C C . GLY A 1 94 ? -3.931 -7.518 8.206 1.00 90.62 94 GLY A C 1
ATOM 745 O O . GLY A 1 94 ? -3.900 -6.815 9.213 1.00 90.62 94 GLY A O 1
ATOM 746 N N . LEU A 1 95 ? -3.805 -7.000 6.980 1.00 92.31 95 LEU A N 1
ATOM 747 C CA . LEU A 1 95 ? -3.656 -5.565 6.721 1.00 92.31 95 LEU A CA 1
ATOM 748 C C . LEU A 1 95 ? -4.934 -4.789 7.055 1.00 92.31 95 LEU A C 1
ATOM 750 O O . LEU A 1 95 ? -4.850 -3.693 7.606 1.00 92.31 95 LEU A O 1
ATOM 754 N N . ALA A 1 96 ? -6.102 -5.356 6.746 1.00 94.00 96 ALA A N 1
ATOM 755 C CA . ALA A 1 96 ? -7.390 -4.776 7.107 1.00 94.00 96 ALA A CA 1
ATOM 756 C C . ALA A 1 96 ? -7.573 -4.721 8.633 1.00 94.00 96 ALA A C 1
ATOM 758 O O . ALA A 1 96 ? -7.875 -3.660 9.172 1.00 94.00 96 ALA A O 1
ATOM 759 N N . ALA A 1 97 ? -7.297 -5.820 9.341 1.00 90.69 97 ALA A N 1
ATOM 760 C CA . ALA A 1 97 ? -7.377 -5.882 10.799 1.00 90.69 97 ALA A CA 1
ATOM 761 C C . ALA A 1 97 ? -6.396 -4.908 11.470 1.00 90.69 97 ALA A C 1
ATOM 763 O O . ALA A 1 97 ? -6.754 -4.236 12.435 1.00 90.69 97 ALA A O 1
ATOM 764 N N . LEU A 1 98 ? -5.177 -4.773 10.934 1.00 90.44 98 LEU A N 1
ATOM 765 C CA . LEU A 1 98 ? -4.220 -3.763 11.389 1.00 90.44 98 LEU A CA 1
ATOM 766 C C . LEU A 1 98 ? -4.792 -2.352 11.249 1.00 90.44 98 LEU A C 1
ATOM 768 O O . LEU A 1 98 ? -4.681 -1.557 12.178 1.00 90.44 98 LEU A O 1
ATOM 772 N N . LEU A 1 99 ? -5.405 -2.039 10.107 1.00 92.44 99 LEU A N 1
ATOM 773 C CA . LEU A 1 99 ? -5.981 -0.721 9.861 1.00 92.44 99 LEU A CA 1
ATOM 774 C C . LEU A 1 99 ? -7.111 -0.398 10.852 1.00 92.44 99 LEU A C 1
ATOM 776 O O . LEU A 1 99 ? -7.153 0.714 11.371 1.00 92.44 99 LEU A O 1
ATOM 780 N N . VAL A 1 100 ? -7.966 -1.380 11.161 1.00 91.75 100 VAL A N 1
ATOM 781 C CA . VAL A 1 100 ? -9.020 -1.251 12.182 1.00 91.75 100 VAL A CA 1
ATOM 782 C C . VAL A 1 100 ? -8.416 -0.992 13.565 1.00 91.75 100 VAL A C 1
ATOM 784 O O . VAL A 1 100 ? -8.845 -0.076 14.255 1.00 91.75 100 VAL A O 1
ATOM 787 N N . ARG A 1 101 ? -7.361 -1.718 13.956 1.00 88.56 101 ARG A N 1
ATOM 788 C CA . ARG A 1 101 ? -6.673 -1.482 15.240 1.00 88.56 101 ARG A CA 1
ATOM 789 C C . ARG A 1 101 ? -6.071 -0.083 15.329 1.00 88.56 101 ARG A C 1
ATOM 791 O O . ARG A 1 101 ? -6.209 0.574 16.355 1.00 88.56 101 ARG A O 1
ATOM 798 N N . VAL A 1 102 ? -5.433 0.386 14.254 1.00 89.81 102 VAL A N 1
ATOM 799 C CA . VAL A 1 102 ? -4.902 1.756 14.186 1.00 89.81 102 VAL A CA 1
ATOM 800 C C . VAL A 1 102 ? -6.034 2.774 14.344 1.00 89.81 102 VAL A C 1
ATOM 802 O O . VAL A 1 102 ? -5.871 3.735 15.087 1.00 89.81 102 VAL A O 1
ATOM 805 N N . TYR A 1 103 ? -7.182 2.553 13.698 1.00 91.56 103 TYR A N 1
ATOM 806 C CA . TYR A 1 103 ? -8.360 3.412 13.843 1.00 91.56 103 TYR A CA 1
ATOM 807 C C . TYR A 1 103 ? -8.858 3.461 15.290 1.00 91.56 103 TYR A C 1
ATOM 809 O O . TYR A 1 103 ? -9.026 4.551 15.835 1.00 91.56 103 TYR A O 1
ATOM 817 N N . SER A 1 104 ? -9.012 2.304 15.938 1.00 87.50 104 SER A N 1
ATOM 818 C CA . SER A 1 104 ? -9.451 2.226 17.333 1.00 87.50 104 SER A CA 1
ATOM 819 C C . SER A 1 104 ? -8.483 2.947 18.278 1.00 87.50 104 SER A C 1
ATOM 821 O O . SER A 1 104 ? -8.915 3.768 19.084 1.00 87.50 104 SER A O 1
ATOM 823 N N . GLU A 1 105 ? -7.170 2.738 18.137 1.00 85.00 105 GLU A N 1
ATOM 824 C CA . GLU A 1 105 ? -6.156 3.410 18.968 1.00 85.00 105 GLU A CA 1
ATOM 825 C C . GLU A 1 105 ? -6.153 4.934 18.780 1.00 85.00 105 GLU A C 1
ATOM 827 O O . GLU A 1 105 ? -6.070 5.673 19.761 1.00 85.00 105 GLU A O 1
ATOM 832 N N . VAL A 1 106 ? -6.271 5.418 17.539 1.00 86.06 106 VAL A N 1
ATOM 833 C CA . VAL A 1 106 ? -6.336 6.861 17.252 1.00 86.06 106 VAL A CA 1
ATOM 834 C C . VAL A 1 106 ? -7.636 7.476 17.776 1.00 86.06 106 VAL A C 1
ATOM 836 O O . VAL A 1 106 ? -7.616 8.615 18.222 1.00 86.06 106 VAL A O 1
ATOM 839 N N . SER A 1 107 ? -8.751 6.739 17.766 1.00 80.00 107 SER A N 1
ATOM 840 C CA . SER A 1 107 ? -10.037 7.242 18.273 1.00 80.00 107 SER A CA 1
ATOM 841 C C . SER A 1 107 ? -10.088 7.387 19.799 1.00 80.00 107 SER A C 1
ATOM 843 O O . SER A 1 107 ? -10.820 8.230 20.311 1.00 80.00 107 SER A O 1
ATOM 845 N N . VAL A 1 108 ? -9.309 6.579 20.527 1.00 77.56 108 VAL A N 1
ATOM 846 C CA . VAL A 1 108 ? -9.256 6.591 21.999 1.00 77.56 108 VAL A CA 1
ATOM 847 C C . VAL A 1 108 ? -8.201 7.566 22.518 1.00 77.56 108 VAL A C 1
ATOM 849 O O . VAL A 1 108 ? -8.368 8.156 23.585 1.00 77.56 108 VAL A O 1
ATOM 852 N N . ARG A 1 109 ? -7.093 7.733 21.791 1.00 74.44 109 ARG A N 1
ATOM 853 C CA . ARG A 1 109 ? -6.006 8.626 22.195 1.00 74.44 109 ARG A CA 1
ATOM 854 C C . ARG A 1 109 ? -6.259 10.032 21.669 1.00 74.44 109 ARG A C 1
ATOM 856 O O . ARG A 1 109 ? -6.350 10.226 20.461 1.00 74.44 109 ARG A O 1
ATOM 863 N N . ASP A 1 110 ? -6.230 11.020 22.559 1.00 66.19 110 ASP A N 1
ATOM 864 C CA . ASP A 1 110 ? -6.151 12.440 22.190 1.00 66.19 110 ASP A CA 1
ATOM 865 C C . ASP A 1 110 ? -4.739 12.765 21.666 1.00 66.19 110 ASP A C 1
ATOM 867 O O . ASP A 1 110 ? -3.905 13.394 22.316 1.00 66.19 110 ASP A O 1
ATOM 871 N N . SER A 1 111 ? -4.405 12.168 20.522 1.00 67.25 111 SER A N 1
ATOM 872 C CA . SER A 1 111 ? -3.106 12.306 19.878 1.00 67.25 111 SER A CA 1
ATOM 873 C C . SER A 1 111 ? -3.120 13.542 18.992 1.00 67.25 111 SER A C 1
ATOM 875 O O . SER A 1 111 ? -3.881 13.631 18.027 1.00 67.25 111 SER A O 1
ATOM 877 N N . GLU A 1 112 ? -2.252 14.502 19.308 1.00 71.25 112 GLU A N 1
ATOM 878 C CA . GLU A 1 112 ? -2.122 15.743 18.552 1.00 71.25 112 GLU A CA 1
ATOM 879 C C . GLU A 1 112 ? -1.846 15.432 17.067 1.00 71.25 112 GLU A C 1
ATOM 881 O O . GLU A 1 112 ? -0.822 14.859 16.686 1.00 71.25 112 GLU A O 1
ATOM 886 N N . GLY A 1 113 ? -2.820 15.747 16.209 1.00 77.81 113 GLY A N 1
ATOM 887 C CA . GLY A 1 113 ? -2.736 15.524 14.765 1.00 77.81 113 GLY A CA 1
ATOM 888 C C . GLY A 1 113 ? -2.909 14.074 14.289 1.00 77.81 113 GLY A C 1
ATOM 889 O O . GLY A 1 113 ? -2.692 13.833 13.098 1.00 77.81 113 GLY A O 1
ATOM 890 N N . GLY A 1 114 ? -3.300 13.136 15.164 1.00 85.50 114 GLY A N 1
ATOM 891 C CA . GLY A 1 114 ? -3.610 11.740 14.817 1.00 85.50 114 GLY A CA 1
ATOM 892 C C . GLY A 1 114 ? -2.391 10.857 14.525 1.00 85.50 114 GLY A C 1
ATOM 893 O O . GLY A 1 114 ? -2.510 9.833 13.849 1.00 85.50 114 GLY A O 1
ATOM 894 N N . TRP A 1 115 ? -1.202 11.270 14.966 1.00 89.19 115 TRP A N 1
ATOM 895 C CA . TRP A 1 115 ? 0.033 10.516 14.762 1.00 89.19 115 TRP A CA 1
ATOM 896 C C . TRP A 1 115 ? 0.197 9.425 15.816 1.00 89.19 115 TRP A C 1
ATOM 898 O O . TRP A 1 115 ? 0.149 9.680 17.016 1.00 89.19 115 TRP A O 1
ATOM 908 N N . LEU A 1 116 ? 0.469 8.209 15.353 1.00 88.50 116 LEU A N 1
ATOM 909 C CA . LEU A 1 116 ? 0.606 7.023 16.182 1.00 88.50 116 LEU A CA 1
ATOM 910 C C . LEU A 1 116 ? 1.923 6.321 15.881 1.00 88.50 116 LEU A C 1
ATOM 912 O O . LEU A 1 116 ? 2.291 6.108 14.723 1.00 88.50 116 LEU A O 1
ATOM 916 N N . HIS A 1 117 ? 2.630 5.911 16.926 1.00 87.75 117 HIS A N 1
ATOM 917 C CA . HIS A 1 117 ? 3.775 5.037 16.756 1.00 87.75 117 HIS A CA 1
ATOM 918 C C . HIS A 1 117 ? 3.275 3.627 16.432 1.00 87.75 117 HIS A C 1
ATOM 920 O O . HIS A 1 117 ? 2.605 2.997 17.245 1.00 87.75 117 HIS A O 1
ATOM 926 N N . ILE A 1 118 ? 3.567 3.123 15.230 1.00 85.38 118 ILE A N 1
ATOM 927 C CA . ILE A 1 118 ? 2.906 1.917 14.709 1.00 85.38 118 ILE A CA 1
ATOM 928 C C . ILE A 1 118 ? 3.107 0.714 15.634 1.00 85.38 118 ILE A C 1
ATOM 930 O O . ILE A 1 118 ? 2.167 -0.031 15.868 1.00 85.38 118 ILE A O 1
ATOM 934 N N . ARG A 1 119 ? 4.283 0.575 16.264 1.00 82.00 119 ARG A N 1
ATOM 935 C CA . ARG A 1 119 ? 4.561 -0.530 17.200 1.00 82.00 119 ARG A CA 1
ATOM 936 C C . ARG A 1 119 ? 3.626 -0.555 18.410 1.00 82.00 119 ARG A C 1
ATOM 938 O O . ARG A 1 119 ? 3.452 -1.614 19.001 1.00 82.00 119 ARG A O 1
ATOM 945 N N . ASP A 1 120 ? 3.014 0.572 18.755 1.00 79.69 120 ASP A N 1
ATOM 946 C CA . ASP A 1 120 ? 2.096 0.665 19.887 1.00 79.69 120 ASP A CA 1
ATOM 947 C C . ASP A 1 120 ? 0.737 0.049 19.536 1.00 79.69 120 ASP A C 1
ATOM 949 O O . ASP A 1 120 ? 0.129 -0.587 20.392 1.00 79.69 120 ASP A O 1
ATOM 953 N N . ALA A 1 121 ? 0.307 0.176 18.274 1.00 74.00 121 ALA A N 1
ATOM 954 C CA . ALA A 1 121 ? -0.929 -0.414 17.750 1.00 74.00 121 ALA A CA 1
ATOM 955 C C . ALA A 1 121 ? -0.783 -1.876 17.322 1.00 74.00 121 ALA A C 1
ATOM 957 O O . ALA A 1 121 ? -1.771 -2.596 17.181 1.00 74.00 121 ALA A O 1
ATOM 958 N N . VAL A 1 122 ? 0.450 -2.318 17.068 1.00 71.25 122 VAL A N 1
ATOM 959 C CA . VAL A 1 122 ? 0.731 -3.644 16.516 1.00 71.25 122 VAL A CA 1
ATOM 960 C C . VAL A 1 122 ? 1.814 -4.405 17.263 1.00 71.25 122 VAL A C 1
ATOM 962 O O . VAL A 1 122 ? 2.671 -5.041 16.656 1.00 71.25 122 VAL A O 1
ATOM 965 N N . LYS A 1 123 ? 1.723 -4.411 18.597 1.00 67.56 123 LYS A N 1
ATOM 966 C CA . LYS A 1 123 ? 2.624 -5.179 19.476 1.00 67.56 123 LYS A CA 1
ATOM 967 C C . LYS A 1 123 ? 2.800 -6.645 19.043 1.00 67.56 123 LYS A C 1
ATOM 969 O O . LYS A 1 123 ? 3.897 -7.174 19.186 1.00 67.56 123 LYS A O 1
ATOM 974 N N . ASP A 1 124 ? 1.773 -7.238 18.427 1.00 65.00 124 ASP A N 1
ATOM 975 C CA . ASP A 1 124 ? 1.771 -8.647 18.005 1.00 65.00 124 ASP A CA 1
ATOM 976 C C . ASP A 1 124 ? 1.954 -8.872 16.492 1.00 65.00 124 ASP A C 1
ATOM 978 O O . ASP A 1 124 ? 2.090 -10.015 16.054 1.00 65.00 124 ASP A O 1
ATOM 982 N N . LEU A 1 125 ? 1.951 -7.820 15.659 1.00 61.56 125 LEU A N 1
ATOM 983 C CA . LEU A 1 125 ? 2.184 -7.979 14.218 1.00 61.56 125 LEU A CA 1
ATOM 984 C C . LEU A 1 125 ? 3.670 -7.760 13.924 1.00 61.56 125 LEU A C 1
ATOM 986 O O . LEU A 1 125 ? 4.182 -6.646 13.891 1.00 61.56 125 LEU A O 1
ATOM 990 N N . THR A 1 126 ? 4.364 -8.866 13.671 1.00 54.53 126 THR A N 1
ATOM 991 C CA . THR A 1 126 ? 5.809 -8.937 13.403 1.00 54.53 126 THR A CA 1
ATOM 992 C C . THR A 1 126 ? 6.225 -8.390 12.029 1.00 54.53 126 THR A C 1
ATOM 994 O O . THR A 1 126 ? 7.412 -8.368 11.703 1.00 54.53 126 THR A O 1
ATOM 997 N N . GLY A 1 127 ? 5.278 -7.933 11.206 1.00 58.69 127 GLY A N 1
ATOM 998 C CA . GLY A 1 127 ? 5.520 -7.564 9.812 1.00 58.69 127 GLY A CA 1
ATOM 999 C C . GLY A 1 127 ? 5.652 -6.060 9.571 1.00 58.69 127 GLY A C 1
ATOM 1000 O O . GLY A 1 127 ? 4.810 -5.268 9.981 1.00 58.69 127 GLY A O 1
ATOM 1001 N N . THR A 1 128 ? 6.647 -5.671 8.771 1.00 68.19 128 THR A N 1
ATOM 1002 C CA . THR A 1 128 ? 6.769 -4.338 8.142 1.00 68.19 128 THR A CA 1
ATOM 1003 C C . THR A 1 128 ? 5.735 -4.091 7.031 1.00 68.19 128 THR A C 1
ATOM 1005 O O . THR A 1 128 ? 5.732 -3.032 6.397 1.00 68.19 128 THR A O 1
ATOM 1008 N N . ASP A 1 129 ? 4.829 -5.046 6.805 1.00 82.25 129 ASP A N 1
ATOM 1009 C CA . ASP A 1 129 ? 3.845 -5.040 5.721 1.00 82.25 129 ASP A CA 1
ATOM 1010 C C . ASP A 1 129 ? 2.798 -3.925 5.847 1.00 82.25 129 ASP A C 1
ATOM 1012 O O . ASP A 1 129 ? 2.203 -3.537 4.840 1.00 82.25 129 ASP A O 1
ATOM 1016 N N . TYR A 1 130 ? 2.638 -3.309 7.025 1.00 89.25 130 TYR A N 1
ATOM 1017 C CA . TYR A 1 130 ? 1.810 -2.104 7.191 1.00 89.25 130 TYR A CA 1
ATOM 1018 C C . TYR A 1 130 ? 2.234 -0.970 6.250 1.00 89.25 130 TYR A C 1
ATOM 1020 O O . TYR A 1 130 ? 1.402 -0.179 5.811 1.00 89.25 130 TYR A O 1
ATOM 1028 N N . ALA A 1 131 ? 3.514 -0.912 5.864 1.00 90.88 131 ALA A N 1
ATOM 1029 C CA . ALA A 1 131 ? 4.012 0.091 4.931 1.00 90.88 131 ALA A CA 1
ATOM 1030 C C . ALA A 1 131 ? 3.377 -0.027 3.536 1.00 90.88 131 ALA A C 1
ATOM 1032 O O . ALA A 1 131 ? 3.442 0.928 2.762 1.00 90.88 131 ALA A O 1
ATOM 1033 N N . ILE A 1 132 ? 2.757 -1.164 3.205 1.00 92.94 132 ILE A N 1
ATOM 1034 C CA . ILE A 1 132 ? 2.018 -1.356 1.955 1.00 92.94 132 ILE A CA 1
ATOM 1035 C C . ILE A 1 132 ? 0.733 -0.513 1.945 1.00 92.94 132 ILE A C 1
ATOM 1037 O O . ILE A 1 132 ? 0.356 -0.018 0.883 1.00 92.94 132 ILE A O 1
ATOM 1041 N N . LEU A 1 133 ? 0.099 -0.264 3.099 1.00 95.12 133 LEU A N 1
ATOM 1042 C CA . LEU A 1 133 ? -1.153 0.507 3.204 1.00 95.12 133 LEU A CA 1
ATOM 1043 C C . LEU A 1 133 ? -1.027 1.940 2.666 1.00 95.12 133 LEU A C 1
ATOM 1045 O O . LEU A 1 133 ? -2.008 2.510 2.184 1.00 95.12 133 LEU A O 1
ATOM 1049 N N . ARG A 1 134 ? 0.189 2.503 2.638 1.00 95.38 134 ARG A N 1
ATOM 1050 C CA . ARG A 1 134 ? 0.446 3.808 2.005 1.00 95.38 134 ARG A CA 1
ATOM 1051 C C . ARG A 1 134 ? 0.228 3.810 0.501 1.00 95.38 134 ARG A C 1
ATOM 1053 O O . ARG A 1 134 ? -0.173 4.819 -0.060 1.00 95.38 134 ARG A O 1
ATOM 1060 N N . HIS A 1 135 ? 0.467 2.680 -0.159 1.00 96.44 135 HIS A N 1
ATOM 1061 C CA . HIS A 1 135 ? 0.293 2.556 -1.606 1.00 96.44 135 HIS A CA 1
ATOM 1062 C C . HIS A 1 135 ? -1.190 2.493 -1.994 1.00 96.44 135 HIS A C 1
ATOM 1064 O O . HIS A 1 135 ? -1.554 2.866 -3.108 1.00 96.44 135 HIS A O 1
ATOM 1070 N N . PHE A 1 136 ? -2.050 2.091 -1.053 1.00 97.06 136 PHE A N 1
ATOM 1071 C CA . PHE A 1 136 ? -3.508 2.214 -1.157 1.00 97.06 136 PHE A CA 1
ATOM 1072 C C . PHE A 1 136 ? -4.016 3.619 -0.777 1.00 97.06 136 PHE A C 1
ATOM 1074 O O . PHE A 1 136 ? -5.174 3.955 -1.053 1.00 97.06 136 PHE A O 1
ATOM 1081 N N . GLY A 1 137 ? -3.155 4.444 -0.169 1.00 96.69 137 GLY A N 1
ATOM 1082 C CA . GLY A 1 137 ? -3.496 5.758 0.370 1.00 96.69 137 GLY A CA 1
ATOM 1083 C C . GLY A 1 137 ? -4.296 5.695 1.671 1.00 96.69 137 GLY A C 1
ATOM 1084 O O . GLY A 1 137 ? -5.057 6.618 1.930 1.00 96.69 137 GLY A O 1
ATOM 1085 N N . LEU A 1 138 ? -4.178 4.608 2.445 1.00 96.88 138 LEU A N 1
ATOM 1086 C CA . LEU A 1 138 ? -4.922 4.389 3.697 1.00 96.88 138 LEU A CA 1
ATOM 1087 C C . LEU A 1 138 ? -4.134 4.834 4.940 1.00 96.88 138 LEU A C 1
ATOM 1089 O O . LEU A 1 138 ? -4.722 5.269 5.923 1.00 96.88 138 LEU A O 1
ATOM 1093 N N . LEU A 1 139 ? -2.803 4.748 4.880 1.00 94.25 139 LEU A N 1
ATOM 1094 C CA . LEU A 1 139 ? -1.891 5.243 5.911 1.00 94.25 139 LEU A CA 1
ATOM 1095 C C . LEU A 1 139 ? -0.841 6.158 5.295 1.00 94.25 139 LEU A C 1
ATOM 1097 O O . LEU A 1 139 ? -0.397 5.932 4.170 1.00 94.25 139 LEU A O 1
ATOM 1101 N N . GLU A 1 140 ? -0.360 7.125 6.062 1.00 92.81 140 GLU A N 1
ATOM 1102 C CA . GLU A 1 140 ? 0.773 7.956 5.675 1.00 92.81 140 GLU A CA 1
ATOM 1103 C C . GLU A 1 140 ? 1.865 7.962 6.755 1.00 92.81 140 GLU A C 1
ATOM 1105 O O . GLU A 1 140 ? 1.562 8.031 7.949 1.00 92.81 140 GLU A O 1
ATOM 1110 N N . PRO A 1 141 ? 3.148 7.840 6.365 1.00 91.19 141 PRO A N 1
ATOM 1111 C CA . PRO A 1 141 ? 4.255 7.938 7.303 1.00 91.19 141 PRO A CA 1
ATOM 1112 C C . PRO A 1 141 ? 4.563 9.402 7.619 1.00 91.19 141 PRO A C 1
ATOM 1114 O O . PRO A 1 141 ? 4.551 10.248 6.722 1.00 91.19 141 PRO A O 1
ATOM 1117 N N . TYR A 1 142 ? 4.949 9.681 8.862 1.00 88.62 142 TYR A N 1
ATOM 1118 C CA . TYR A 1 142 ? 5.439 11.003 9.241 1.00 88.62 142 TYR A CA 1
ATOM 1119 C C . TYR A 1 142 ? 6.719 11.350 8.465 1.00 88.62 142 TYR A C 1
ATOM 1121 O O . TYR A 1 142 ? 7.655 10.544 8.376 1.00 88.62 142 TYR A O 1
ATOM 1129 N N . GLN A 1 143 ? 6.770 12.558 7.902 1.00 82.88 143 GLN A N 1
ATOM 1130 C CA . GLN A 1 143 ? 7.926 13.074 7.172 1.00 82.88 143 GLN A CA 1
ATOM 1131 C C . GLN A 1 143 ? 8.406 14.366 7.828 1.00 82.88 143 GLN A C 1
ATOM 1133 O O . GLN A 1 143 ? 7.680 15.353 7.863 1.00 82.88 143 GLN A O 1
ATOM 1138 N N . GLN A 1 144 ? 9.651 14.375 8.303 1.00 70.31 144 GLN A N 1
ATOM 1139 C CA . GLN A 1 144 ? 10.301 15.577 8.819 1.00 70.31 144 GLN A CA 1
ATOM 1140 C C . GLN A 1 144 ? 11.449 15.966 7.885 1.00 70.31 144 GLN A C 1
ATOM 1142 O O . GLN A 1 144 ? 12.319 15.147 7.582 1.00 70.31 144 GLN A O 1
ATOM 1147 N N . GLY A 1 145 ? 11.443 17.209 7.393 1.00 66.62 145 GLY A N 1
ATOM 1148 C CA . GLY A 1 145 ? 12.538 17.754 6.578 1.00 66.62 145 GLY A CA 1
ATOM 1149 C C . GLY A 1 145 ? 12.834 16.977 5.286 1.00 66.62 145 GLY A C 1
ATOM 1150 O O . GLY A 1 145 ? 13.990 16.864 4.890 1.00 66.62 145 GLY A O 1
ATOM 1151 N N . GLY A 1 146 ? 11.820 16.370 4.658 1.00 59.56 146 GLY A N 1
ATOM 1152 C CA . GLY A 1 146 ? 11.966 15.640 3.390 1.00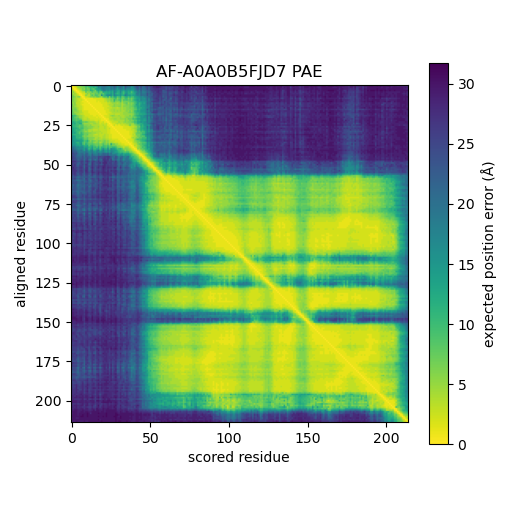 59.56 146 GLY A CA 1
ATOM 1153 C C . GLY A 1 146 ? 12.685 14.286 3.483 1.00 59.56 146 GLY A C 1
ATOM 1154 O O . GLY A 1 146 ? 12.812 13.589 2.474 1.00 59.56 146 GLY A O 1
ATOM 1155 N N . ARG A 1 147 ? 13.125 13.861 4.675 1.00 57.12 147 ARG A N 1
ATOM 1156 C CA . ARG A 1 147 ? 13.658 12.512 4.906 1.00 57.12 147 ARG A CA 1
ATOM 1157 C C . ARG A 1 147 ? 12.542 11.592 5.403 1.00 57.12 147 ARG A C 1
ATOM 1159 O O . ARG A 1 147 ? 11.745 11.963 6.264 1.00 57.12 147 ARG A O 1
ATOM 1166 N N . ARG A 1 148 ? 12.507 10.353 4.890 1.00 56.78 148 ARG A N 1
ATOM 1167 C CA . ARG A 1 148 ? 11.703 9.256 5.464 1.00 56.78 148 ARG A CA 1
ATOM 1168 C C . ARG A 1 148 ? 12.338 8.852 6.797 1.00 56.78 148 ARG A C 1
ATOM 1170 O O . ARG A 1 148 ? 13.105 7.900 6.850 1.00 56.78 148 ARG A O 1
ATOM 1177 N N . GLY A 1 149 ? 12.097 9.652 7.828 1.00 48.47 149 GLY A N 1
ATOM 1178 C CA . GLY A 1 149 ? 12.755 9.550 9.130 1.00 48.47 149 GLY A CA 1
ATOM 1179 C C . GLY A 1 149 ? 11.835 9.869 10.303 1.00 48.47 149 GLY A C 1
ATOM 1180 O O . GLY A 1 149 ? 12.328 10.167 11.382 1.00 48.47 149 GLY A O 1
ATOM 1181 N N . GLY A 1 150 ? 10.511 9.822 10.122 1.00 55.00 150 GLY A N 1
ATOM 1182 C CA . GLY A 1 150 ? 9.608 9.749 11.265 1.00 55.00 150 GLY A CA 1
ATOM 1183 C C . GLY A 1 150 ? 9.840 8.428 11.986 1.00 55.00 150 GLY A C 1
ATOM 1184 O O . GLY A 1 150 ? 9.864 7.385 11.334 1.00 55.00 150 GLY A O 1
ATOM 1185 N N . ALA A 1 151 ? 10.048 8.482 13.298 1.00 67.56 151 ALA A N 1
ATOM 1186 C CA . ALA A 1 151 ? 10.488 7.403 14.179 1.00 67.56 151 ALA A CA 1
ATOM 1187 C C . ALA A 1 151 ? 9.496 6.226 14.301 1.00 67.56 151 ALA A C 1
ATOM 1189 O O . ALA A 1 151 ? 9.180 5.818 15.400 1.00 67.56 151 ALA A O 1
ATOM 1190 N N . GLY A 1 152 ? 8.957 5.691 13.201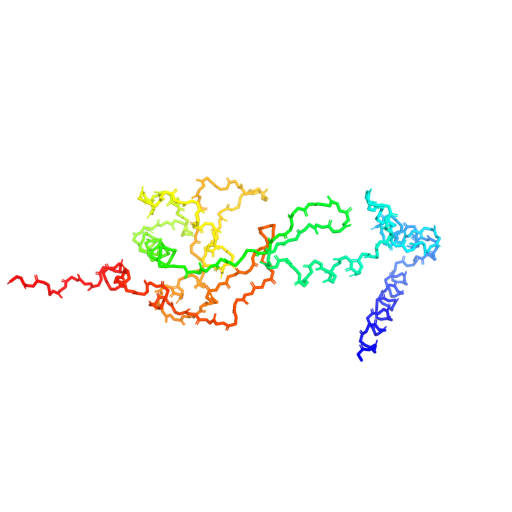 1.00 81.69 152 GLY A N 1
ATOM 1191 C CA . GLY A 1 152 ? 7.856 4.726 13.223 1.00 81.69 152 GLY A CA 1
ATOM 1192 C C . GLY A 1 152 ? 6.481 5.367 13.435 1.00 81.69 152 GLY A C 1
ATOM 1193 O O . GLY A 1 152 ? 5.547 4.653 13.787 1.00 81.69 152 GLY A O 1
ATOM 1194 N N . LEU A 1 153 ? 6.351 6.681 13.212 1.00 88.25 153 LEU A N 1
ATOM 1195 C CA . LEU A 1 153 ? 5.089 7.420 13.303 1.00 88.25 153 LEU A CA 1
ATOM 1196 C C . LEU A 1 153 ? 4.288 7.328 12.000 1.00 88.25 153 LEU A C 1
ATOM 1198 O O . LEU A 1 153 ? 4.808 7.606 10.914 1.00 88.25 153 LEU A O 1
ATOM 1202 N N . TRP A 1 154 ? 3.019 6.960 12.130 1.00 91.81 154 TRP A N 1
ATOM 1203 C CA . TRP A 1 154 ? 2.059 6.791 11.046 1.00 91.81 154 TRP A CA 1
ATOM 1204 C C . TRP A 1 154 ? 0.729 7.419 11.423 1.00 91.81 154 TRP A C 1
ATOM 1206 O O . TRP A 1 154 ? 0.398 7.530 12.600 1.00 91.81 154 TRP A O 1
ATOM 1216 N N . ARG A 1 155 ? -0.039 7.804 10.412 1.00 91.81 155 ARG A N 1
ATOM 1217 C CA . ARG A 1 155 ? -1.374 8.363 10.584 1.00 91.81 155 ARG A CA 1
ATOM 1218 C C . ARG A 1 155 ? -2.342 7.768 9.571 1.00 91.81 155 ARG A C 1
ATOM 1220 O O . ARG A 1 155 ? -1.950 7.442 8.448 1.00 91.81 155 ARG A O 1
ATOM 1227 N N . LEU A 1 156 ? -3.601 7.635 9.978 1.00 94.25 156 LEU A N 1
ATOM 1228 C CA . LEU A 1 156 ? -4.714 7.347 9.078 1.00 94.25 156 LEU A CA 1
ATOM 1229 C C . LEU A 1 156 ? -5.007 8.545 8.185 1.00 94.25 156 LEU A C 1
ATOM 1231 O O . LEU A 1 156 ? -5.187 9.664 8.657 1.00 94.25 156 LEU A O 1
ATOM 1235 N N . THR A 1 157 ? -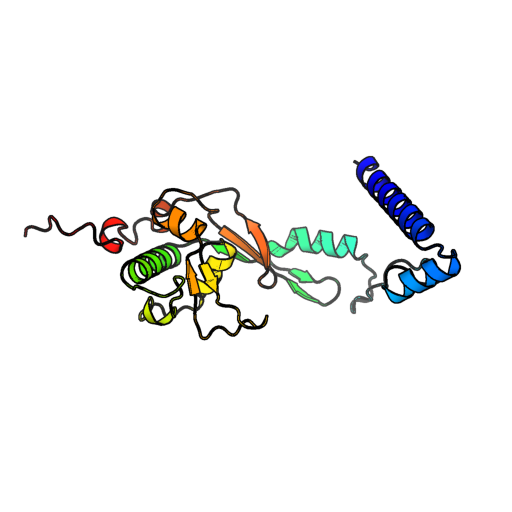5.089 8.300 6.885 1.00 95.94 157 THR A N 1
ATOM 1236 C CA . THR A 1 157 ? -5.609 9.310 5.964 1.00 95.94 157 THR A CA 1
ATOM 1237 C C . THR A 1 157 ? -7.129 9.389 6.103 1.00 95.94 157 THR A C 1
ATOM 1239 O O . THR A 1 157 ? -7.766 8.447 6.575 1.00 95.94 157 THR A O 1
ATOM 1242 N N . GLU A 1 158 ? -7.742 10.463 5.605 1.00 95.25 158 GLU A N 1
ATOM 1243 C CA . GLU A 1 158 ? -9.206 10.567 5.517 1.00 95.25 158 GLU A CA 1
ATOM 1244 C C . GLU A 1 158 ? -9.819 9.370 4.771 1.00 95.25 158 GLU A C 1
ATOM 1246 O O . GLU A 1 158 ? -10.792 8.764 5.217 1.00 95.25 158 GLU A O 1
ATOM 1251 N N . LYS A 1 159 ? -9.179 8.950 3.673 1.00 97.62 159 LYS A N 1
ATOM 1252 C CA . LYS A 1 159 ? -9.562 7.747 2.928 1.00 97.62 159 LYS A CA 1
ATOM 1253 C C . LYS A 1 159 ? -9.463 6.482 3.788 1.00 97.62 159 LYS A C 1
ATOM 1255 O O . LYS A 1 159 ? -10.320 5.611 3.676 1.00 97.62 159 LYS A O 1
ATOM 1260 N N . GLY A 1 160 ? -8.429 6.377 4.624 1.00 96.81 160 GLY A N 1
ATOM 1261 C CA . GLY A 1 160 ? -8.255 5.304 5.602 1.00 96.81 160 GLY A CA 1
ATOM 1262 C C . GLY A 1 160 ? -9.417 5.221 6.584 1.00 96.81 160 GLY A C 1
ATOM 1263 O O . GLY A 1 160 ? -10.016 4.158 6.731 1.00 96.81 160 GLY A O 1
ATOM 1264 N N . THR A 1 161 ? -9.774 6.356 7.181 1.00 95.69 161 THR A N 1
ATOM 1265 C CA . THR A 1 161 ? -10.906 6.507 8.106 1.00 95.69 161 THR A CA 1
ATOM 1266 C C . THR A 1 161 ? -12.219 6.083 7.450 1.00 95.69 161 THR A C 1
ATOM 1268 O O . THR A 1 161 ? -12.900 5.191 7.951 1.00 95.69 161 THR A O 1
ATOM 1271 N N . LEU A 1 162 ? -12.538 6.639 6.276 1.00 96.88 162 LEU A N 1
ATOM 1272 C CA . LEU A 1 162 ? -13.760 6.295 5.542 1.00 96.88 162 LEU A CA 1
ATOM 1273 C C . LEU A 1 162 ? -13.811 4.813 5.155 1.00 96.88 162 LEU A C 1
ATOM 1275 O O . LEU A 1 162 ? -14.890 4.226 5.110 1.00 96.88 162 LEU A O 1
ATOM 1279 N N . PHE A 1 163 ? -12.662 4.203 4.860 1.00 97.75 163 PHE A N 1
ATOM 1280 C CA . PHE A 1 163 ? -12.596 2.792 4.496 1.00 97.75 163 PHE A CA 1
ATOM 1281 C C . PHE A 1 163 ? -12.879 1.892 5.700 1.00 97.75 163 PHE A C 1
ATOM 1283 O O . PHE A 1 163 ? -13.712 0.997 5.593 1.00 97.75 163 PHE A O 1
ATOM 1290 N N . VAL A 1 164 ? -12.256 2.159 6.855 1.00 96.00 164 VAL A N 1
ATOM 1291 C CA . VAL A 1 164 ? -12.501 1.402 8.098 1.00 96.00 164 VAL A CA 1
ATOM 1292 C C . VAL A 1 164 ? -13.955 1.516 8.553 1.00 96.00 164 VAL A C 1
ATOM 1294 O O . VAL A 1 164 ? -14.542 0.524 8.978 1.00 96.00 164 VAL A O 1
ATOM 1297 N N . GLU A 1 165 ? -14.557 2.696 8.397 1.00 94.56 165 GLU A N 1
ATOM 1298 C CA . GLU A 1 165 ? -15.970 2.949 8.701 1.00 94.56 165 GLU A CA 1
ATOM 1299 C C . GLU A 1 165 ? -16.947 2.316 7.693 1.00 94.56 165 GLU A C 1
ATOM 1301 O O . GLU A 1 165 ? -18.159 2.451 7.851 1.00 94.56 165 GLU A O 1
ATOM 1306 N N . GLY A 1 166 ? -16.447 1.658 6.640 1.00 94.81 166 GLY A N 1
ATOM 1307 C CA . GLY A 1 166 ? -17.270 1.039 5.600 1.00 94.81 166 GLY A CA 1
ATOM 1308 C C . GLY A 1 166 ? -17.957 2.038 4.661 1.00 94.81 166 GLY A C 1
ATOM 1309 O O . GLY A 1 166 ? -18.888 1.673 3.951 1.00 94.81 166 GLY A O 1
ATOM 1310 N N . LYS A 1 167 ? -17.514 3.301 4.637 1.00 96.94 167 LYS A N 1
ATOM 1311 C CA . LYS A 1 167 ? -18.093 4.386 3.821 1.00 96.94 167 LYS A CA 1
ATOM 1312 C C . LYS A 1 167 ? -17.479 4.499 2.426 1.00 96.94 167 LYS A C 1
ATOM 1314 O O . LYS A 1 167 ? -18.021 5.190 1.568 1.00 96.94 167 LYS A O 1
ATOM 1319 N N . THR A 1 168 ? -16.333 3.866 2.187 1.00 97.75 168 THR A N 1
ATOM 1320 C CA . THR A 1 168 ? -15.684 3.838 0.871 1.00 97.75 168 THR A CA 1
ATOM 1321 C C . THR A 1 168 ? -15.101 2.459 0.577 1.00 97.75 168 THR A C 1
ATOM 1323 O O . THR A 1 168 ? -14.930 1.642 1.478 1.00 97.75 168 THR A O 1
ATOM 1326 N N . SER A 1 169 ? -14.789 2.199 -0.691 1.00 97.81 169 SER A N 1
ATOM 1327 C CA . SER A 1 169 ? -14.109 0.981 -1.150 1.00 97.81 169 SER A CA 1
ATOM 1328 C C . SER A 1 169 ? -12.741 1.328 -1.730 1.00 97.81 169 SER A C 1
ATOM 1330 O O . SER A 1 169 ? -12.525 2.434 -2.232 1.00 97.81 169 SER A O 1
ATOM 1332 N N . VAL A 1 170 ? -11.801 0.383 -1.693 1.00 97.88 170 VAL A N 1
ATOM 1333 C CA . VAL A 1 170 ? -10.468 0.556 -2.293 1.00 97.88 170 VAL A CA 1
ATOM 1334 C C . VAL A 1 170 ? -10.144 -0.566 -3.267 1.00 97.88 170 VAL A C 1
ATOM 1336 O O . VAL A 1 170 ? -10.750 -1.629 -3.184 1.00 97.88 170 VAL A O 1
ATOM 1339 N N . PRO A 1 171 ? -9.188 -0.372 -4.194 1.00 98.19 171 PRO A N 1
ATOM 1340 C CA . PRO A 1 171 ? -8.729 -1.457 -5.049 1.00 98.19 171 PRO A CA 1
ATOM 1341 C C . PRO A 1 171 ? -8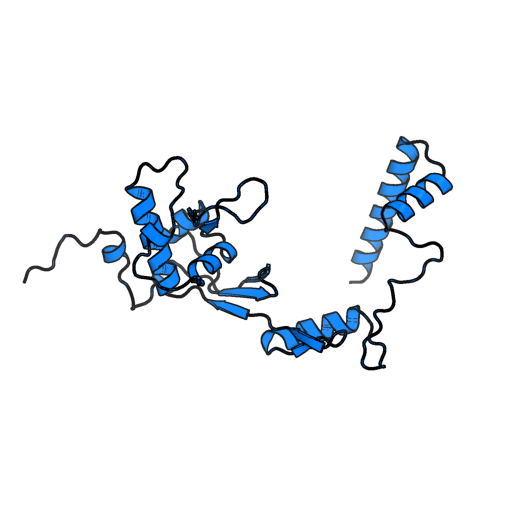.294 -2.672 -4.229 1.00 98.19 171 PRO A C 1
ATOM 1343 O O . PRO A 1 171 ? -7.627 -2.524 -3.210 1.00 98.19 171 PRO A O 1
ATOM 1346 N N . GLU A 1 172 ? -8.612 -3.872 -4.702 1.00 97.75 172 GLU A N 1
ATOM 1347 C CA . GLU A 1 172 ? -8.258 -5.132 -4.040 1.00 97.75 172 GLU A CA 1
ATOM 1348 C C . GLU A 1 172 ? -6.734 -5.321 -3.950 1.00 97.75 172 GLU A C 1
ATOM 1350 O O . GLU A 1 172 ? -6.206 -5.896 -2.998 1.00 97.75 172 GLU A O 1
ATOM 1355 N N . ALA A 1 173 ? -6.001 -4.833 -4.954 1.00 97.69 173 ALA A N 1
ATOM 1356 C CA . ALA A 1 173 ? -4.552 -4.938 -5.013 1.00 97.69 173 ALA A CA 1
ATOM 1357 C C . ALA A 1 173 ? -3.900 -3.713 -5.659 1.00 97.69 173 ALA A C 1
ATOM 1359 O O . ALA A 1 173 ? -4.484 -3.056 -6.523 1.00 97.69 173 ALA A O 1
ATOM 1360 N N . VAL A 1 174 ? -2.646 -3.466 -5.280 1.00 97.56 174 VAL A N 1
ATOM 1361 C CA . VAL A 1 174 ? -1.748 -2.507 -5.937 1.00 97.56 174 VAL A CA 1
ATOM 1362 C C . VAL A 1 174 ? -0.663 -3.247 -6.708 1.00 97.56 174 VAL A C 1
ATOM 1364 O O . VAL A 1 174 ? -0.183 -4.299 -6.278 1.00 97.56 174 VAL A O 1
ATOM 1367 N N . TYR A 1 175 ? -0.234 -2.679 -7.829 1.00 97.06 175 TYR A N 1
ATOM 1368 C CA . TYR A 1 175 ? 0.915 -3.162 -8.585 1.00 97.06 175 TYR A CA 1
ATOM 1369 C C . TYR A 1 175 ? 2.125 -2.285 -8.275 1.00 97.06 175 TYR A C 1
ATOM 1371 O O . TYR A 1 175 ? 2.134 -1.097 -8.598 1.00 97.06 175 TYR A O 1
ATOM 1379 N N . LEU A 1 176 ? 3.145 -2.865 -7.644 1.00 96.56 176 LEU A N 1
ATOM 1380 C CA . LEU A 1 176 ? 4.352 -2.156 -7.224 1.00 96.56 176 LEU A CA 1
ATOM 1381 C C . LEU A 1 176 ? 5.550 -2.546 -8.077 1.00 96.56 176 LEU A C 1
ATOM 1383 O O . LEU A 1 176 ? 5.834 -3.727 -8.254 1.00 96.56 176 LEU A O 1
ATOM 1387 N N . LEU A 1 177 ? 6.315 -1.555 -8.512 1.00 94.75 177 LEU A N 1
ATOM 1388 C CA . LEU A 1 177 ? 7.651 -1.748 -9.063 1.00 94.75 177 LEU A CA 1
ATOM 1389 C C . LEU A 1 177 ? 8.563 -0.685 -8.452 1.00 94.75 177 LEU A C 1
ATOM 1391 O O . LEU A 1 177 ? 8.198 0.486 -8.382 1.00 94.75 177 LEU A O 1
ATOM 1395 N N . ASN A 1 178 ? 9.719 -1.097 -7.926 1.00 91.88 178 ASN A N 1
ATOM 1396 C CA . ASN A 1 178 ? 10.675 -0.208 -7.248 1.00 91.88 178 ASN A CA 1
ATOM 1397 C C . ASN A 1 178 ? 10.029 0.684 -6.167 1.00 91.88 178 ASN A C 1
ATOM 1399 O O . ASN A 1 178 ? 10.337 1.870 -6.042 1.00 91.88 178 ASN A O 1
ATOM 1403 N N . ASN A 1 179 ? 9.097 0.106 -5.394 1.00 91.56 179 ASN A N 1
ATOM 1404 C CA . ASN A 1 179 ? 8.333 0.793 -4.346 1.00 91.56 179 ASN A CA 1
ATOM 1405 C C . ASN A 1 179 ? 7.538 2.023 -4.850 1.00 91.56 179 ASN A C 1
ATOM 1407 O O . ASN A 1 179 ? 7.216 2.926 -4.077 1.00 91.56 179 ASN A O 1
ATOM 1411 N N . LYS A 1 180 ? 7.206 2.049 -6.143 1.00 93.94 180 LYS A N 1
ATOM 1412 C CA . LYS A 1 180 ? 6.275 2.993 -6.761 1.00 93.94 180 LYS A CA 1
ATOM 1413 C C . LYS A 1 180 ? 5.031 2.252 -7.227 1.00 93.94 180 LYS A C 1
ATOM 1415 O O . LYS A 1 180 ? 5.106 1.088 -7.625 1.00 93.94 180 LYS A O 1
ATOM 1420 N N . VAL A 1 181 ? 3.895 2.937 -7.178 1.00 96.88 181 VAL A N 1
ATOM 1421 C CA . VAL A 1 181 ? 2.630 2.416 -7.694 1.00 96.88 181 VAL A CA 1
ATOM 1422 C C . VAL A 1 181 ? 2.638 2.522 -9.215 1.00 96.88 181 VAL A C 1
ATOM 1424 O O . VAL A 1 181 ? 2.828 3.602 -9.764 1.00 96.88 181 VAL A O 1
ATOM 1427 N N . HIS A 1 182 ? 2.448 1.389 -9.884 1.00 95.38 182 HIS A N 1
ATOM 1428 C CA . HIS A 1 182 ? 2.333 1.278 -11.341 1.00 95.38 182 HIS A CA 1
ATOM 1429 C C . HIS A 1 182 ? 0.892 1.056 -11.809 1.00 95.38 182 HIS A C 1
ATOM 1431 O O . HIS A 1 182 ? 0.624 1.098 -13.005 1.00 95.38 182 HIS A O 1
ATOM 1437 N N . GLY A 1 183 ? -0.027 0.782 -10.886 1.00 95.88 183 GLY A N 1
ATOM 1438 C CA . GLY A 1 183 ? -1.434 0.585 -11.190 1.00 95.88 183 GLY A CA 1
ATOM 1439 C C . GLY A 1 183 ? -2.191 -0.029 -10.022 1.00 95.88 183 GLY A C 1
ATOM 1440 O O . GLY A 1 183 ? -1.603 -0.428 -9.012 1.00 95.88 183 GLY A O 1
ATOM 1441 N N . TYR A 1 184 ? -3.497 -0.146 -10.210 1.00 97.69 184 TYR A N 1
ATOM 1442 C CA . TYR A 1 184 ? -4.439 -0.713 -9.255 1.00 97.69 184 TYR A CA 1
ATOM 1443 C C . TYR A 1 184 ? -5.226 -1.848 -9.913 1.00 97.69 184 TYR A C 1
ATOM 1445 O O . TYR A 1 184 ? -5.405 -1.858 -11.130 1.00 97.69 184 TYR A O 1
ATOM 1453 N N . SER A 1 185 ? -5.674 -2.816 -9.113 1.00 97.12 185 SER A N 1
ATOM 1454 C CA . SER A 1 185 ? -6.651 -3.815 -9.559 1.00 97.12 185 SER A CA 1
ATOM 1455 C C . SER A 1 185 ? -7.947 -3.112 -9.989 1.00 97.12 185 SER A C 1
ATOM 1457 O O . SER A 1 185 ? -8.344 -2.161 -9.313 1.00 97.12 185 SER A O 1
ATOM 1459 N N . PRO A 1 186 ? -8.631 -3.562 -11.058 1.00 96.81 186 PRO A N 1
ATOM 1460 C CA . PRO A 1 186 ? -9.943 -3.025 -11.428 1.00 96.81 186 PRO A CA 1
ATOM 1461 C C . PRO A 1 186 ? -11.030 -3.390 -10.409 1.00 96.81 186 PRO A C 1
ATOM 1463 O O . PRO A 1 186 ? -12.044 -2.707 -10.317 1.00 96.81 186 PRO A O 1
ATOM 1466 N N . GLN A 1 187 ? -10.824 -4.465 -9.645 1.00 97.19 187 GLN A N 1
ATOM 1467 C CA . GLN A 1 187 ? -11.730 -4.875 -8.580 1.00 97.19 187 GLN A CA 1
ATOM 1468 C C . GLN A 1 187 ? -11.502 -4.014 -7.342 1.00 97.19 187 GLN A C 1
ATOM 1470 O O . GLN A 1 187 ? -10.358 -3.825 -6.915 1.00 97.19 187 GLN A O 1
ATOM 1475 N N . THR A 1 188 ? -12.592 -3.536 -6.752 1.00 97.81 188 THR A N 1
ATOM 1476 C CA . THR A 1 188 ? -12.603 -2.845 -5.463 1.00 97.81 188 THR A CA 1
ATOM 1477 C C . THR A 1 188 ? -13.219 -3.733 -4.397 1.00 97.81 188 THR A C 1
ATOM 1479 O O . THR A 1 188 ? -14.099 -4.530 -4.705 1.00 97.81 188 THR A O 1
ATOM 1482 N N . ILE A 1 189 ? -12.767 -3.570 -3.160 1.00 97.94 189 ILE A N 1
ATOM 1483 C CA . ILE A 1 189 ? -13.281 -4.273 -1.988 1.00 97.94 189 ILE A CA 1
ATOM 1484 C C . ILE A 1 189 ? -13.576 -3.278 -0.864 1.00 97.94 189 ILE A C 1
ATOM 1486 O O . ILE A 1 189 ? -12.926 -2.231 -0.757 1.00 97.94 189 ILE A O 1
ATOM 1490 N N . SER A 1 190 ? -14.551 -3.627 -0.039 1.00 97.50 190 SER A N 1
ATOM 1491 C CA . SER A 1 190 ? -14.904 -3.013 1.241 1.00 97.50 190 SER A CA 1
ATOM 1492 C C . SER A 1 190 ? -14.034 -3.549 2.385 1.00 97.50 190 SER A C 1
ATOM 1494 O O . SER A 1 190 ? -13.263 -4.501 2.219 1.00 97.50 190 SER A O 1
ATOM 1496 N N . ILE A 1 191 ? -14.151 -2.947 3.573 1.00 96.00 191 ILE A N 1
ATOM 1497 C CA . ILE A 1 191 ? -13.442 -3.426 4.766 1.00 96.00 191 ILE A CA 1
ATOM 1498 C C . ILE A 1 191 ? -13.914 -4.824 5.187 1.00 96.00 191 ILE A C 1
ATOM 1500 O O . ILE A 1 191 ? -13.076 -5.651 5.545 1.00 96.00 191 ILE A O 1
ATOM 1504 N N . GLN A 1 192 ? -15.216 -5.125 5.077 1.00 93.88 192 GLN A N 1
ATOM 1505 C CA . GLN A 1 192 ? -15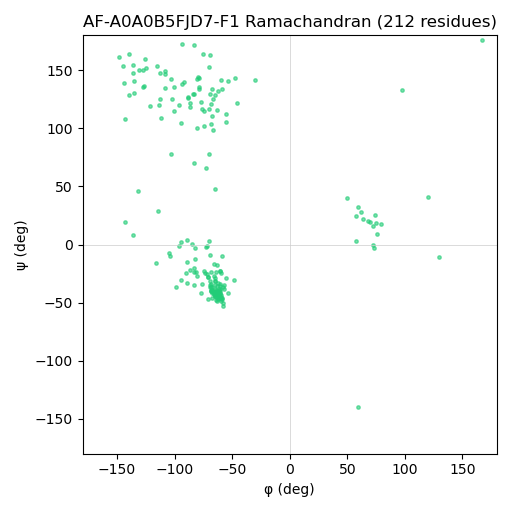.748 -6.450 5.410 1.00 93.88 192 GLN A CA 1
ATOM 1506 C C . GLN A 1 192 ? -15.197 -7.524 4.464 1.00 93.88 192 GLN A C 1
ATOM 1508 O O . GLN A 1 192 ? -14.732 -8.569 4.911 1.00 93.88 192 GLN A O 1
ATOM 1513 N N . GLU A 1 193 ? -15.165 -7.245 3.158 1.00 95.44 193 GLU A N 1
ATOM 1514 C CA . GLU A 1 193 ? -14.594 -8.166 2.166 1.00 95.44 193 GLU A CA 1
ATOM 1515 C C . GLU A 1 193 ? -13.086 -8.372 2.361 1.00 95.44 193 GLU A C 1
ATOM 1517 O O . GLU A 1 193 ? -12.579 -9.475 2.149 1.00 95.44 193 GLU A O 1
ATOM 1522 N N . ALA A 1 194 ? -12.359 -7.331 2.783 1.00 94.56 194 ALA A N 1
ATOM 1523 C CA . ALA A 1 194 ? -10.930 -7.430 3.063 1.00 94.56 194 ALA A CA 1
ATOM 1524 C C . ALA A 1 194 ? -10.635 -8.291 4.305 1.00 94.56 194 ALA A C 1
ATOM 1526 O O . ALA A 1 194 ? -9.681 -9.071 4.284 1.00 94.56 194 ALA A O 1
ATOM 1527 N N . LEU A 1 195 ? -11.444 -8.174 5.367 1.00 92.06 195 LEU A N 1
ATOM 1528 C CA . LEU A 1 195 ? -11.343 -9.002 6.578 1.00 92.06 195 LEU A CA 1
ATOM 1529 C C . LEU A 1 195 ? -11.732 -10.464 6.308 1.00 92.06 195 LEU A C 1
ATOM 1531 O O . LEU A 1 195 ? -11.092 -11.384 6.832 1.00 92.06 195 LEU A O 1
ATOM 1535 N N . GLY A 1 196 ? -12.728 -10.679 5.444 1.00 90.88 196 GLY A N 1
ATOM 1536 C CA . GLY A 1 196 ? -13.251 -12.001 5.118 1.00 90.88 196 GLY A CA 1
ATOM 1537 C C . GLY A 1 196 ? -13.783 -12.716 6.362 1.00 90.88 196 GLY A C 1
ATOM 1538 O O . GLY A 1 196 ? -14.381 -12.099 7.231 1.00 90.88 196 GLY A O 1
ATOM 1539 N N . ASN A 1 197 ? -13.521 -14.021 6.470 1.00 85.31 197 ASN A N 1
ATOM 1540 C CA . ASN A 1 197 ? -13.981 -14.846 7.600 1.00 85.31 197 ASN A CA 1
ATOM 1541 C C . ASN A 1 197 ? -12.940 -14.983 8.726 1.00 85.31 197 ASN A C 1
ATOM 1543 O O . ASN A 1 197 ? -13.147 -15.746 9.664 1.00 85.31 197 ASN A O 1
ATOM 1547 N N . ALA A 1 198 ? -11.781 -14.330 8.599 1.00 79.94 198 ALA A N 1
ATOM 1548 C CA . ALA A 1 198 ? -10.683 -14.482 9.555 1.00 79.94 198 ALA A CA 1
ATOM 1549 C C . ALA A 1 198 ? -10.841 -13.582 10.789 1.00 79.94 198 ALA A C 1
ATOM 1551 O O . ALA A 1 198 ? -10.257 -13.872 11.830 1.00 79.94 198 ALA A O 1
ATOM 1552 N N . PHE A 1 199 ? -11.594 -12.490 10.658 1.00 81.06 199 PHE A N 1
ATOM 1553 C CA . PHE A 1 199 ? -11.790 -11.496 11.703 1.00 81.06 199 PHE A CA 1
ATOM 1554 C C . PHE A 1 199 ? -13.218 -10.966 11.655 1.00 81.06 199 PHE A C 1
ATOM 1556 O O . PHE A 1 199 ? -13.726 -10.678 10.572 1.00 81.06 199 PHE A O 1
ATOM 1563 N N . ASP A 1 200 ? -13.824 -10.788 12.825 1.00 80.62 200 ASP A N 1
ATOM 1564 C CA . ASP A 1 200 ? -15.114 -10.124 12.970 1.00 80.62 200 ASP A CA 1
ATOM 1565 C C . ASP A 1 200 ? -14.902 -8.609 13.135 1.00 80.62 200 ASP A C 1
ATOM 1567 O O . ASP A 1 200 ? -14.124 -8.151 13.978 1.00 80.62 200 ASP A O 1
ATOM 1571 N N . TRP A 1 201 ? -15.559 -7.819 12.286 1.00 82.88 201 TRP A N 1
ATOM 1572 C CA . TRP A 1 201 ? -15.427 -6.363 12.300 1.00 82.88 201 TRP A CA 1
ATOM 1573 C C . TRP A 1 201 ? -16.042 -5.738 13.561 1.00 82.88 201 TRP A C 1
ATOM 1575 O O . TRP A 1 201 ? -15.443 -4.830 14.137 1.00 82.88 201 TRP A O 1
ATOM 1585 N N . ASP A 1 202 ? -17.197 -6.229 14.017 1.00 79.75 202 ASP A N 1
ATOM 1586 C CA . ASP A 1 202 ? -17.880 -5.706 15.204 1.00 79.75 202 ASP A CA 1
ATOM 1587 C C . ASP A 1 202 ? -17.099 -6.031 16.481 1.00 79.75 202 ASP A C 1
ATOM 1589 O O . ASP A 1 202 ? -17.047 -5.208 17.401 1.00 79.75 202 ASP A O 1
ATOM 1593 N N . GLU A 1 203 ? -16.441 -7.192 16.528 1.00 81.12 203 GLU A N 1
ATOM 1594 C CA . GLU A 1 203 ? -15.514 -7.538 17.609 1.00 81.12 203 GLU A CA 1
ATOM 1595 C C . GLU A 1 203 ? -14.312 -6.581 17.639 1.00 81.12 203 GLU A C 1
ATOM 1597 O O . GLU A 1 203 ? -14.004 -6.005 18.684 1.00 81.12 203 GLU A O 1
ATOM 1602 N N . LEU A 1 204 ? -13.670 -6.338 16.489 1.00 78.56 204 LEU A N 1
ATOM 1603 C CA . LEU A 1 204 ? -12.507 -5.444 16.399 1.00 78.56 204 LEU A CA 1
ATOM 1604 C C . LEU A 1 204 ? -12.835 -3.980 16.724 1.00 78.56 204 LEU A C 1
ATOM 1606 O O . LEU A 1 204 ? -11.984 -3.256 17.245 1.00 78.56 204 LEU A O 1
ATOM 1610 N N . MET A 1 205 ? -14.057 -3.544 16.424 1.00 77.31 205 MET A N 1
ATOM 1611 C CA . MET A 1 205 ? -14.552 -2.202 16.739 1.00 77.31 205 MET A CA 1
ATOM 1612 C C . MET A 1 205 ? -15.108 -2.084 18.166 1.00 77.31 205 MET A C 1
ATOM 1614 O O . MET A 1 205 ? -15.594 -1.016 18.538 1.00 77.31 205 MET A O 1
ATOM 1618 N N . GLY A 1 206 ? -15.077 -3.160 18.964 1.00 72.12 206 GLY A N 1
ATOM 1619 C CA . GLY A 1 206 ? -15.588 -3.167 20.337 1.00 72.12 206 GLY A CA 1
ATOM 1620 C C . GLY A 1 206 ? -17.112 -3.024 20.442 1.00 72.12 206 GLY A C 1
ATOM 1621 O O . GLY A 1 206 ? -17.621 -2.632 21.489 1.00 72.12 206 GLY A O 1
ATOM 1622 N N . ARG A 1 207 ? -17.853 -3.319 19.365 1.00 63.62 207 ARG A N 1
ATOM 1623 C CA . ARG A 1 207 ? -19.323 -3.213 19.305 1.00 63.62 207 ARG A CA 1
ATOM 1624 C C . ARG A 1 207 ? -20.028 -4.471 19.809 1.00 63.62 207 ARG A C 1
ATOM 1626 O O . ARG A 1 207 ? -21.167 -4.393 20.261 1.00 63.62 207 ARG A O 1
ATOM 1633 N N . SER A 1 208 ? -19.339 -5.611 19.812 1.00 50.44 208 SER A N 1
ATOM 1634 C CA . SER A 1 208 ? -19.827 -6.855 20.413 1.00 50.44 208 SER A CA 1
ATOM 1635 C C . SER A 1 208 ? -19.555 -6.896 21.926 1.00 50.44 208 SER A C 1
ATOM 1637 O O . SER A 1 208 ? -18.729 -7.673 22.402 1.00 50.44 208 SER A O 1
ATOM 1639 N N . LEU A 1 209 ? -20.266 -6.075 22.704 1.00 49.06 209 LEU A N 1
ATOM 1640 C CA . LEU A 1 209 ? -20.356 -6.216 24.168 1.00 49.06 209 LEU A CA 1
ATOM 1641 C C . LEU A 1 209 ? -21.773 -6.556 24.650 1.00 49.06 209 LEU A C 1
ATOM 1643 O O . LEU A 1 209 ? -22.136 -6.238 25.778 1.00 49.06 209 LEU A O 1
ATOM 1647 N N . LEU A 1 210 ? -22.576 -7.239 23.831 1.00 46.84 210 LEU A N 1
ATOM 1648 C CA . LEU A 1 210 ? -23.852 -7.813 24.265 1.00 46.84 210 LEU A CA 1
ATOM 1649 C C . LEU A 1 210 ? -24.083 -9.162 23.572 1.00 46.84 210 LEU A C 1
ATOM 1651 O O . LEU A 1 210 ? -24.392 -9.202 22.387 1.00 46.84 210 LEU A O 1
ATOM 1655 N N . GLY A 1 211 ? -23.972 -10.264 24.326 1.00 45.19 211 GLY A N 1
ATOM 1656 C CA . GLY A 1 211 ? -24.620 -11.524 23.938 1.00 45.19 211 GLY A CA 1
ATOM 1657 C C . GLY A 1 211 ? -23.747 -12.759 23.701 1.00 45.19 211 GLY A C 1
ATOM 1658 O O . GLY A 1 211 ? -24.066 -13.548 22.821 1.00 45.19 211 GLY A O 1
ATOM 1659 N N . LYS A 1 212 ? -22.718 -13.015 24.514 1.00 39.25 212 LYS A N 1
ATOM 1660 C CA . LYS A 1 212 ? -22.413 -14.409 24.893 1.00 39.25 212 LYS A CA 1
ATOM 1661 C C . LYS A 1 212 ? -22.918 -14.627 26.315 1.00 39.25 212 LYS A C 1
ATOM 1663 O O . LYS A 1 212 ? -22.157 -14.551 27.272 1.00 39.25 212 LYS A O 1
ATOM 1668 N N . ALA A 1 213 ? -24.231 -14.811 26.443 1.00 41.25 213 ALA A N 1
ATOM 1669 C CA . ALA A 1 213 ? -24.768 -15.529 27.589 1.00 41.25 213 ALA A CA 1
ATOM 1670 C C . ALA A 1 213 ? -24.361 -16.997 27.400 1.00 41.25 213 ALA A C 1
ATOM 1672 O O . ALA A 1 213 ? -24.705 -17.595 26.378 1.00 41.25 213 ALA A O 1
ATOM 1673 N N . CYS A 1 214 ? -23.544 -17.509 28.321 1.00 42.81 214 CYS A N 1
ATOM 1674 C CA . CYS A 1 214 ? -23.400 -18.948 28.527 1.00 42.81 214 CYS A CA 1
ATOM 1675 C C . CYS A 1 214 ? -24.748 -19.569 28.907 1.00 42.81 214 CYS A C 1
ATOM 1677 O O . CYS A 1 214 ? -25.554 -18.861 29.556 1.00 42.81 214 CYS A O 1
#

pLDDT: mean 79.71, std 16.96, range [39.25, 98.19]

Mean predicted aligned error: 14.28 Å

Radius of gyration: 25.29 Å; Cα contacts (8 Å, |Δi|>4): 250; chains: 1; bounding box: 51×59×63 Å